Protein AF-A0A353B8Z0-F1 (afdb_monomer)

Structure (mmCIF, N/CA/C/O backbone):
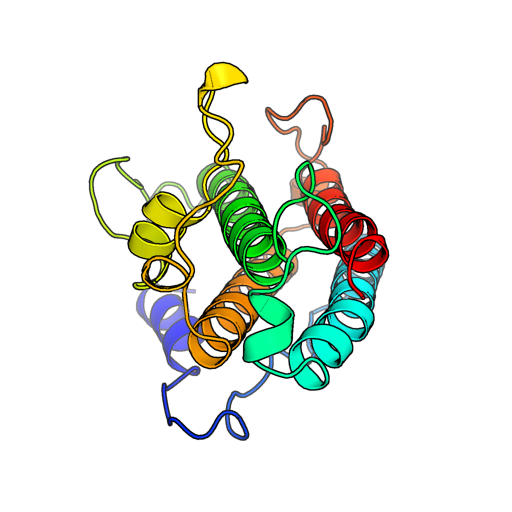data_AF-A0A353B8Z0-F1
#
_entry.id   AF-A0A353B8Z0-F1
#
loop_
_atom_site.group_PDB
_atom_site.id
_atom_site.type_symbol
_atom_site.label_atom_id
_atom_site.label_alt_id
_atom_site.label_comp_id
_atom_site.label_asym_id
_atom_site.label_entity_id
_atom_site.label_seq_id
_atom_site.pdbx_PDB_ins_code
_atom_site.Cartn_x
_atom_site.Cartn_y
_atom_site.Cartn_z
_atom_site.occupancy
_atom_site.B_iso_or_equiv
_atom_site.auth_seq_id
_atom_site.auth_comp_id
_atom_site.auth_asym_id
_atom_site.auth_atom_id
_atom_site.pdbx_PDB_model_num
ATOM 1 N N . MET A 1 1 ? 6.591 1.140 25.450 1.00 4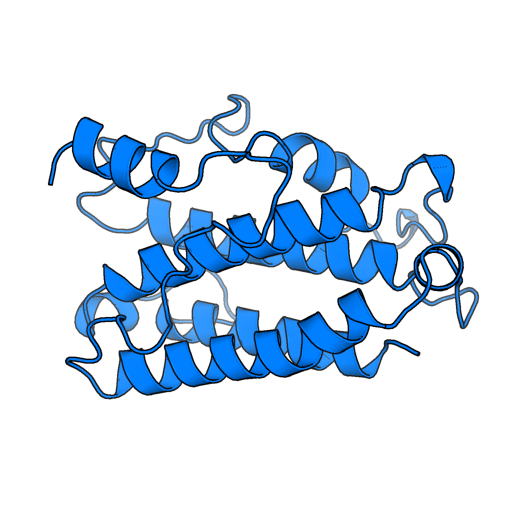2.00 1 MET A N 1
ATOM 2 C CA . MET A 1 1 ? 7.604 0.809 24.425 1.00 42.00 1 MET A CA 1
ATOM 3 C C . MET A 1 1 ? 8.195 2.115 23.896 1.00 42.00 1 MET A C 1
ATOM 5 O O . MET A 1 1 ? 7.434 2.965 23.445 1.00 42.00 1 MET A O 1
ATOM 9 N N . ASP A 1 2 ? 9.500 2.342 24.070 1.00 35.53 2 ASP A N 1
ATOM 10 C CA . ASP A 1 2 ? 10.158 3.643 23.833 1.00 35.53 2 ASP A CA 1
ATOM 11 C C . ASP A 1 2 ? 10.672 3.835 22.382 1.00 35.53 2 ASP A C 1
ATOM 13 O O . ASP A 1 2 ? 10.454 2.991 21.516 1.00 35.53 2 ASP A O 1
ATOM 17 N N . GLU A 1 3 ? 11.320 4.974 22.096 1.00 34.00 3 GLU A N 1
ATOM 18 C CA . GLU A 1 3 ? 11.803 5.367 20.751 1.00 34.00 3 GLU A CA 1
ATOM 19 C C . GLU A 1 3 ? 12.839 4.409 20.219 1.00 34.00 3 GLU A C 1
ATOM 21 O O . GLU A 1 3 ? 12.838 4.071 19.037 1.00 34.00 3 GLU A O 1
ATOM 26 N N . LYS A 1 4 ? 13.720 3.977 21.125 1.00 34.06 4 LYS A N 1
ATOM 27 C CA . LYS A 1 4 ? 14.771 3.028 20.820 1.00 34.06 4 LYS A CA 1
ATOM 28 C C . LYS A 1 4 ? 14.133 1.706 20.450 1.00 34.06 4 LYS A C 1
ATOM 30 O O . LYS A 1 4 ? 14.543 1.135 19.462 1.00 34.06 4 LYS A O 1
ATOM 35 N N . SER A 1 5 ? 13.055 1.303 21.115 1.00 40.91 5 SER A N 1
ATOM 36 C CA . SER A 1 5 ? 12.312 0.079 20.800 1.00 40.91 5 SER A CA 1
ATOM 37 C C . SER A 1 5 ? 11.607 0.135 19.435 1.00 40.91 5 SER A C 1
ATOM 39 O O . SER A 1 5 ? 11.562 -0.867 18.736 1.00 40.91 5 SER A O 1
ATOM 41 N N . MET A 1 6 ? 11.092 1.298 19.015 1.00 37.22 6 MET A N 1
ATOM 42 C CA . MET A 1 6 ? 10.438 1.496 17.708 1.00 37.22 6 MET A CA 1
ATOM 43 C C . MET A 1 6 ? 11.448 1.548 16.558 1.00 37.22 6 MET A C 1
ATOM 45 O O . MET A 1 6 ? 11.290 0.868 15.548 1.00 37.22 6 MET A O 1
ATOM 49 N N . VAL A 1 7 ? 12.517 2.323 16.739 1.00 38.34 7 VAL A N 1
ATOM 50 C CA . VAL A 1 7 ? 13.632 2.387 15.797 1.00 38.34 7 VAL A CA 1
ATOM 51 C C . VAL A 1 7 ? 14.372 1.050 15.765 1.00 38.34 7 VAL A C 1
ATOM 53 O O . VAL A 1 7 ? 14.884 0.695 14.723 1.00 38.34 7 VAL A O 1
ATOM 56 N N . GLN A 1 8 ? 14.387 0.260 16.839 1.00 37.00 8 GLN A N 1
ATOM 57 C CA . GLN A 1 8 ? 14.981 -1.079 16.873 1.00 37.00 8 GLN A CA 1
ATOM 58 C C . GLN A 1 8 ? 14.050 -2.151 16.291 1.00 37.00 8 GLN A C 1
ATOM 60 O O . GLN A 1 8 ? 14.546 -3.030 15.603 1.00 37.00 8 GLN A O 1
ATOM 65 N N . ALA A 1 9 ? 12.726 -2.033 16.435 1.00 37.78 9 ALA A N 1
ATOM 66 C CA . ALA A 1 9 ? 11.763 -2.873 15.714 1.00 37.78 9 ALA A CA 1
ATOM 67 C C . ALA A 1 9 ? 11.808 -2.629 14.193 1.00 37.78 9 ALA A C 1
ATOM 69 O O . ALA A 1 9 ? 11.698 -3.575 13.424 1.00 37.78 9 ALA A O 1
ATOM 70 N N . LEU A 1 10 ? 12.056 -1.385 13.764 1.00 37.12 10 LEU A N 1
ATOM 71 C CA . LEU A 1 10 ? 12.263 -1.028 12.353 1.00 37.12 10 LEU A CA 1
ATOM 72 C C . LEU A 1 10 ? 13.717 -1.248 11.871 1.00 37.12 10 LEU A C 1
ATOM 74 O O . LEU A 1 10 ? 13.929 -1.493 10.693 1.00 37.12 10 LEU A O 1
ATOM 78 N N . ARG A 1 11 ? 14.731 -1.218 12.754 1.00 35.97 11 ARG A N 1
ATOM 79 C CA . ARG A 1 11 ? 16.156 -1.507 12.438 1.00 35.97 11 ARG A CA 1
ATOM 80 C C . ARG A 1 11 ? 16.548 -2.983 12.559 1.00 35.97 11 ARG A C 1
ATOM 82 O O . ARG A 1 11 ? 17.685 -3.320 12.233 1.00 35.97 11 ARG A O 1
ATOM 89 N N . LEU A 1 12 ? 15.658 -3.869 13.012 1.00 36.94 12 LEU A N 1
ATOM 90 C CA . LEU A 1 12 ? 15.851 -5.321 12.860 1.00 36.94 12 LEU A CA 1
ATOM 91 C C . LEU A 1 12 ? 15.739 -5.765 11.391 1.00 36.94 12 LEU A C 1
ATOM 93 O O . LEU A 1 12 ? 16.142 -6.872 11.052 1.00 36.94 12 LEU A O 1
ATOM 97 N N . VAL A 1 13 ? 15.296 -4.863 10.518 1.00 39.62 13 VAL A N 1
ATOM 98 C CA . VAL A 1 13 ? 15.417 -4.937 9.065 1.00 39.62 13 VAL A CA 1
ATOM 99 C C . VAL A 1 13 ? 16.725 -4.235 8.683 1.00 39.62 13 VAL A C 1
ATOM 101 O O . VAL A 1 13 ? 16.756 -3.046 8.369 1.00 39.62 13 VAL A O 1
ATOM 104 N N . LYS A 1 14 ? 17.859 -4.935 8.797 1.00 35.94 14 LYS A N 1
ATOM 105 C CA . LYS A 1 14 ? 19.103 -4.446 8.182 1.00 35.94 14 LYS A CA 1
ATOM 106 C C . LYS A 1 14 ? 18.977 -4.587 6.661 1.00 35.94 14 LYS A C 1
ATOM 108 O O . LYS A 1 14 ? 18.520 -5.632 6.210 1.00 35.94 14 LYS A O 1
ATOM 113 N N . PRO A 1 15 ? 19.464 -3.622 5.864 1.00 35.47 15 PRO A N 1
ATOM 114 C CA . PRO A 1 15 ? 19.685 -3.831 4.445 1.00 35.47 15 PRO A CA 1
ATOM 115 C C . PRO A 1 15 ? 20.967 -4.656 4.289 1.00 35.47 15 PRO A C 1
ATOM 117 O O . PRO A 1 15 ? 22.018 -4.142 3.912 1.00 35.47 15 PRO A O 1
ATOM 120 N N . SER A 1 16 ? 20.929 -5.944 4.629 1.00 36.75 16 SER A N 1
ATOM 121 C CA . SER A 1 16 ? 21.752 -6.861 3.853 1.00 36.75 16 SER A CA 1
ATOM 122 C C . SER A 1 16 ? 21.097 -6.884 2.481 1.00 36.75 16 SER A C 1
ATOM 124 O O . SER A 1 16 ? 19.904 -7.143 2.381 1.00 36.75 16 SER A O 1
ATOM 126 N N . GLY A 1 17 ? 21.845 -6.641 1.405 1.00 37.97 17 GLY A N 1
ATOM 127 C CA . GLY A 1 17 ? 21.355 -6.912 0.042 1.00 37.97 17 GLY A CA 1
ATOM 128 C C . GLY A 1 17 ? 20.939 -8.380 -0.179 1.00 37.97 17 GLY A C 1
ATOM 129 O O . GLY A 1 17 ? 20.558 -8.756 -1.280 1.00 37.97 17 GLY A O 1
ATOM 130 N N . ASP A 1 18 ? 21.023 -9.197 0.870 1.00 41.47 18 ASP A N 1
ATOM 131 C CA . ASP A 1 18 ? 20.438 -10.508 1.023 1.00 41.47 18 ASP A CA 1
ATOM 132 C C . ASP A 1 18 ? 19.064 -10.409 1.720 1.00 41.47 18 ASP A C 1
ATOM 134 O O . ASP A 1 18 ? 18.962 -10.258 2.941 1.00 41.47 18 ASP A O 1
ATOM 138 N N . VAL A 1 19 ? 18.005 -10.479 0.909 1.00 40.62 19 VAL A N 1
ATOM 139 C CA . VAL A 1 19 ? 16.584 -10.472 1.312 1.00 40.62 19 VAL A CA 1
ATOM 140 C C . VAL A 1 19 ? 16.138 -11.763 2.013 1.00 40.62 19 VAL A C 1
ATOM 142 O O . VAL A 1 19 ? 14.987 -11.865 2.441 1.00 40.62 19 VAL A O 1
ATOM 145 N N . SER A 1 20 ? 17.016 -12.765 2.141 1.00 37.03 20 SER A N 1
ATOM 146 C CA . SER A 1 20 ? 16.696 -14.008 2.851 1.00 37.03 20 SER A CA 1
ATOM 147 C C . SER A 1 20 ? 16.664 -13.853 4.378 1.00 37.03 20 SER A C 1
ATOM 149 O O . SER A 1 20 ? 16.033 -14.672 5.043 1.00 37.03 20 SER A O 1
ATOM 151 N N . ASP A 1 21 ? 17.262 -12.782 4.918 1.00 37.00 21 ASP A N 1
ATOM 152 C CA . ASP A 1 21 ? 17.511 -12.600 6.360 1.00 37.00 21 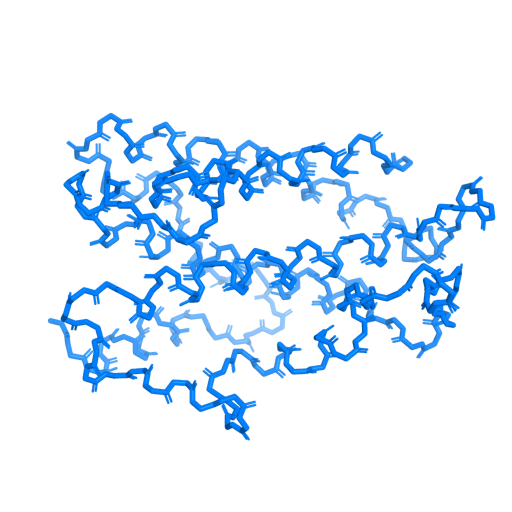ASP A CA 1
ATOM 153 C C . ASP A 1 21 ? 16.666 -11.482 7.009 1.00 37.00 21 ASP A C 1
ATOM 155 O O . ASP A 1 21 ? 16.838 -11.124 8.179 1.00 37.00 21 ASP A O 1
ATOM 159 N N . LEU A 1 22 ? 15.688 -10.937 6.273 1.00 43.59 22 LEU A N 1
ATOM 160 C CA . LEU A 1 22 ? 14.588 -10.211 6.899 1.00 43.59 22 LEU A CA 1
ATOM 161 C C . LEU A 1 22 ? 13.876 -11.210 7.809 1.00 43.59 22 LEU A C 1
ATOM 163 O O . LEU A 1 22 ? 13.212 -12.122 7.314 1.00 43.59 22 LEU A O 1
ATOM 167 N N . ARG A 1 23 ? 13.969 -11.033 9.134 1.00 43.53 23 ARG A N 1
ATOM 168 C CA . ARG A 1 23 ? 12.977 -11.603 10.055 1.00 43.53 23 ARG A CA 1
ATOM 169 C C . ARG A 1 23 ? 11.635 -10.996 9.668 1.00 43.53 23 ARG A C 1
ATOM 171 O O . ARG A 1 23 ? 11.245 -9.944 10.170 1.00 43.53 23 ARG A O 1
ATOM 178 N N . ARG A 1 24 ? 10.996 -11.620 8.675 1.00 54.22 24 ARG A N 1
ATOM 179 C CA . ARG A 1 24 ? 9.628 -11.374 8.250 1.00 54.22 24 ARG A CA 1
ATOM 180 C C . ARG A 1 24 ? 8.833 -11.310 9.541 1.00 54.22 24 ARG A C 1
ATOM 182 O O . ARG A 1 24 ? 8.969 -12.210 10.364 1.00 54.22 24 ARG A O 1
ATOM 189 N N . LEU A 1 25 ? 8.038 -10.256 9.723 1.00 49.91 25 LEU A N 1
ATOM 190 C CA . LEU A 1 25 ? 6.859 -10.392 10.566 1.00 49.91 25 LEU A CA 1
ATOM 191 C C . LEU A 1 25 ? 6.087 -11.545 9.938 1.00 49.91 25 LEU A C 1
ATOM 193 O O . LEU A 1 25 ? 5.408 -11.356 8.924 1.00 49.91 25 LEU A O 1
ATOM 197 N N . ASP A 1 26 ? 6.323 -12.750 10.450 1.00 59.62 26 ASP A N 1
ATOM 198 C CA . ASP A 1 26 ? 5.563 -13.896 10.032 1.00 59.62 26 ASP A CA 1
ATOM 199 C C . ASP A 1 26 ? 4.143 -13.553 10.441 1.00 59.62 26 ASP A C 1
ATOM 201 O O . ASP A 1 26 ? 3.867 -13.127 11.565 1.00 59.62 26 ASP A O 1
ATOM 205 N N . LEU A 1 27 ? 3.232 -13.615 9.485 1.00 55.81 27 LEU A N 1
ATOM 206 C CA . LEU A 1 27 ? 1.857 -13.225 9.741 1.00 55.81 27 LEU A CA 1
ATOM 207 C C . LEU A 1 27 ? 1.208 -14.160 10.773 1.00 55.81 27 LEU A C 1
ATOM 209 O O . LEU A 1 27 ? 0.113 -13.863 11.247 1.00 55.81 27 LEU A O 1
ATOM 213 N N . ASP A 1 28 ? 1.867 -15.278 11.075 1.00 57.94 28 ASP A N 1
ATOM 214 C CA . ASP A 1 28 ? 1.533 -16.222 12.133 1.00 57.94 28 ASP A CA 1
ATOM 215 C C . ASP A 1 28 ? 2.015 -15.763 13.531 1.00 57.94 28 ASP A C 1
ATOM 217 O O . ASP A 1 28 ? 1.518 -16.263 14.536 1.00 57.94 28 ASP A O 1
ATOM 221 N N . GLU A 1 29 ? 2.902 -14.762 13.613 1.00 58.78 29 GLU A N 1
ATOM 222 C CA . GLU A 1 29 ? 3.365 -14.109 14.854 1.00 58.78 29 GLU A CA 1
ATOM 223 C C . GLU A 1 29 ? 2.586 -12.830 15.209 1.00 58.78 29 GLU A C 1
ATOM 225 O O . GLU A 1 29 ? 2.778 -12.253 16.282 1.00 58.78 29 GLU A O 1
ATOM 230 N N . VAL A 1 30 ? 1.697 -12.359 14.327 1.00 59.50 30 VAL A N 1
ATOM 231 C CA . VAL A 1 30 ? 0.771 -11.265 14.650 1.00 59.50 30 VAL A CA 1
ATOM 232 C C . VAL A 1 30 ? -0.100 -11.724 15.818 1.00 59.50 30 VAL A C 1
ATOM 234 O O . VAL A 1 30 ? -0.748 -12.763 15.713 1.00 59.50 30 VAL A O 1
ATOM 237 N N . ASP A 1 31 ? -0.140 -10.969 16.922 1.00 59.75 31 ASP A N 1
ATOM 238 C CA . ASP A 1 31 ? -1.057 -11.254 18.031 1.00 59.75 31 ASP A CA 1
ATOM 239 C C . ASP A 1 31 ? -2.506 -11.132 17.537 1.00 59.75 31 ASP A C 1
ATOM 241 O O . ASP A 1 31 ? -3.116 -10.066 17.462 1.00 59.75 31 ASP A O 1
ATOM 245 N N . VAL A 1 32 ? -3.043 -12.279 17.145 1.00 59.50 32 VAL A N 1
ATOM 246 C CA . VAL A 1 32 ? -4.362 -12.499 16.562 1.00 59.50 32 VAL A CA 1
ATOM 247 C C . VAL A 1 32 ? -5.465 -12.548 17.623 1.00 59.50 32 VAL A C 1
ATOM 249 O O . VAL A 1 32 ? -6.499 -13.189 17.424 1.00 59.50 32 VAL A O 1
ATOM 252 N N . SER A 1 33 ? -5.266 -11.856 18.747 1.00 64.12 33 SER A N 1
ATOM 253 C CA . SER A 1 33 ? -6.153 -11.847 19.915 1.00 64.12 33 SER A CA 1
ATOM 254 C C . SER A 1 33 ? -7.613 -11.480 19.608 1.00 64.12 33 SER A C 1
ATOM 256 O O . SER A 1 33 ? -8.496 -11.788 20.408 1.00 64.12 33 SER A O 1
ATOM 258 N N . SER A 1 34 ? -7.913 -10.895 18.437 1.00 80.75 34 SER A N 1
ATOM 259 C CA . SER A 1 34 ? -9.285 -10.725 17.944 1.00 80.75 34 SER A CA 1
ATOM 260 C C . SER A 1 34 ? -9.504 -11.232 16.511 1.00 80.75 34 SER A C 1
ATOM 262 O O . SER A 1 34 ? -8.625 -11.170 15.647 1.00 80.75 34 SER A O 1
ATOM 264 N N . ASN A 1 35 ? -10.741 -11.660 16.222 1.00 89.00 35 ASN A N 1
ATOM 265 C CA . ASN A 1 35 ? -11.166 -12.082 14.880 1.00 89.00 35 ASN A CA 1
ATOM 266 C C . ASN A 1 35 ? -10.948 -10.992 13.817 1.00 89.00 35 ASN A C 1
ATOM 268 O O . ASN A 1 35 ? -10.660 -11.312 12.667 1.00 89.00 35 ASN A O 1
ATOM 272 N N . ALA A 1 36 ? -11.043 -9.712 14.193 1.00 91.25 36 ALA A N 1
ATOM 273 C CA . ALA A 1 36 ? -10.814 -8.601 13.273 1.00 91.25 36 ALA A CA 1
ATOM 274 C C . ALA A 1 36 ? -9.363 -8.576 12.766 1.00 91.25 36 ALA A C 1
ATOM 276 O O . ALA A 1 36 ? -9.148 -8.510 11.558 1.00 91.25 36 ALA A O 1
ATOM 277 N N . HIS A 1 37 ? -8.375 -8.712 13.657 1.00 92.12 37 HIS A N 1
ATOM 278 C CA . HIS A 1 37 ? -6.963 -8.766 13.263 1.00 92.12 37 HIS A CA 1
ATOM 279 C C . HIS A 1 37 ? -6.681 -9.938 12.330 1.00 92.12 37 HIS A C 1
ATOM 281 O O . HIS A 1 37 ? -6.032 -9.756 11.305 1.00 92.12 37 HIS A O 1
ATOM 287 N N . ARG A 1 38 ? -7.236 -11.119 12.635 1.00 88.62 38 ARG A N 1
ATOM 288 C CA . ARG A 1 38 ? -7.086 -12.324 11.801 1.00 88.62 38 ARG A CA 1
ATOM 289 C C . ARG A 1 38 ? -7.607 -12.118 10.388 1.00 88.62 38 ARG A C 1
ATOM 291 O O . ARG A 1 38 ? -6.915 -12.450 9.431 1.00 88.62 38 ARG A O 1
ATOM 298 N N . LEU A 1 39 ? -8.811 -11.564 10.259 1.00 94.00 39 LEU A N 1
ATOM 299 C CA . LEU A 1 39 ? -9.427 -11.308 8.958 1.00 94.00 39 LEU A CA 1
ATOM 300 C C . LEU A 1 39 ? -8.618 -10.287 8.149 1.00 94.00 39 LEU A C 1
ATOM 302 O O . LEU A 1 39 ? -8.313 -10.529 6.983 1.00 94.00 39 LEU A O 1
ATOM 306 N N . LEU A 1 40 ? -8.215 -9.178 8.776 1.00 95.44 40 LEU A N 1
ATOM 307 C CA . LEU A 1 40 ? -7.423 -8.137 8.116 1.00 95.44 40 LEU A CA 1
ATOM 308 C C . LEU A 1 40 ? -6.037 -8.649 7.704 1.00 95.44 40 LEU A C 1
ATOM 310 O O . LEU A 1 40 ? -5.634 -8.466 6.556 1.00 95.44 40 LEU A O 1
ATOM 314 N N . ALA A 1 41 ? -5.336 -9.347 8.599 1.00 92.44 41 ALA A N 1
ATOM 315 C CA . ALA A 1 41 ? -4.050 -9.966 8.300 1.00 92.44 41 ALA A CA 1
ATOM 316 C C . ALA A 1 41 ? -4.179 -11.004 7.176 1.00 92.44 41 ALA A C 1
ATOM 318 O O . ALA A 1 41 ? -3.337 -11.039 6.283 1.00 92.44 41 ALA A O 1
ATOM 319 N N . GLY A 1 42 ? -5.254 -11.798 7.167 1.00 92.62 42 GLY A N 1
ATOM 320 C CA . GLY A 1 42 ? -5.559 -12.746 6.096 1.00 92.62 42 GLY A CA 1
ATOM 321 C C . GLY A 1 42 ? -5.756 -12.072 4.735 1.00 92.62 42 GLY A C 1
ATOM 322 O O . GLY A 1 42 ? -5.200 -12.533 3.741 1.00 92.62 42 GLY A O 1
ATOM 323 N N . HIS A 1 43 ? -6.472 -10.945 4.676 1.00 95.06 43 HIS A N 1
ATOM 324 C CA . HIS A 1 43 ? -6.647 -10.190 3.429 1.00 95.06 43 HIS A CA 1
ATOM 325 C C . HIS A 1 43 ? -5.319 -9.628 2.905 1.00 95.06 43 HIS A C 1
ATOM 327 O O . HIS A 1 43 ? -5.014 -9.779 1.723 1.00 95.06 43 HIS A O 1
ATOM 333 N N . LEU A 1 44 ? -4.501 -9.039 3.784 1.00 94.50 44 LEU A N 1
ATOM 334 C CA . LEU A 1 44 ? -3.171 -8.528 3.425 1.00 94.50 44 LEU A CA 1
ATOM 335 C C . LEU A 1 44 ? -2.225 -9.668 3.007 1.00 94.50 44 LEU A C 1
ATOM 337 O O . LEU A 1 44 ? -1.412 -9.508 2.099 1.00 94.50 44 LEU A O 1
ATOM 341 N N . ARG A 1 45 ? -2.351 -10.845 3.637 1.00 89.69 45 ARG A N 1
ATOM 342 C CA . ARG A 1 45 ? -1.615 -12.061 3.262 1.00 89.69 45 ARG A CA 1
ATOM 343 C C . ARG A 1 45 ? -1.986 -12.525 1.864 1.00 89.69 45 ARG A C 1
ATOM 345 O O . ARG A 1 45 ? -1.101 -12.885 1.094 1.00 89.69 45 ARG A O 1
ATOM 352 N N . MET A 1 46 ? -3.279 -12.535 1.554 1.00 91.50 46 MET A N 1
ATOM 353 C CA . MET A 1 46 ? -3.794 -12.957 0.258 1.00 91.50 46 MET A CA 1
ATOM 354 C C . MET A 1 46 ? -3.327 -12.012 -0.849 1.00 91.50 46 MET A C 1
ATOM 356 O O . MET A 1 46 ? -2.818 -12.482 -1.864 1.00 91.50 46 MET A O 1
ATOM 360 N N . SER A 1 47 ? -3.424 -10.693 -0.642 1.00 92.31 47 SER A N 1
ATOM 361 C CA . SER A 1 47 ? -2.931 -9.727 -1.628 1.00 92.31 47 SER A CA 1
ATOM 362 C C . SER A 1 47 ? -1.424 -9.855 -1.845 1.00 92.31 47 SER A C 1
ATOM 364 O O . SER A 1 47 ? -0.977 -9.811 -2.985 1.00 92.31 47 SER A O 1
ATOM 366 N N . LEU A 1 48 ? -0.648 -10.110 -0.787 1.00 87.31 48 LEU A N 1
ATOM 367 C CA . LEU A 1 48 ? 0.778 -10.422 -0.884 1.00 87.31 48 LEU A CA 1
ATOM 368 C C . LEU A 1 48 ? 1.040 -11.706 -1.690 1.00 87.31 48 LEU A C 1
ATOM 370 O O . LEU A 1 48 ? 1.864 -11.691 -2.599 1.00 87.31 48 LEU A O 1
ATOM 374 N N . HIS A 1 49 ? 0.338 -12.799 -1.383 1.00 87.06 49 HIS A N 1
ATOM 375 C CA . HIS A 1 49 ? 0.515 -14.091 -2.059 1.00 87.06 49 HIS A CA 1
ATOM 376 C C . HIS A 1 49 ? 0.112 -14.064 -3.529 1.00 87.06 49 HIS A C 1
ATOM 378 O O . HIS A 1 49 ? 0.599 -14.886 -4.294 1.00 87.06 49 HIS A O 1
ATOM 384 N N . ILE A 1 50 ? -0.761 -13.143 -3.927 1.00 88.31 50 ILE A N 1
ATOM 385 C CA . ILE A 1 50 ? -1.112 -12.942 -5.330 1.00 88.31 50 ILE A CA 1
ATOM 386 C C . ILE A 1 50 ? -0.113 -11.986 -5.978 1.00 88.31 50 ILE A C 1
ATOM 388 O O . ILE A 1 50 ? 0.494 -12.336 -6.984 1.00 88.31 50 ILE A O 1
ATOM 392 N N . ALA A 1 51 ? 0.125 -10.812 -5.392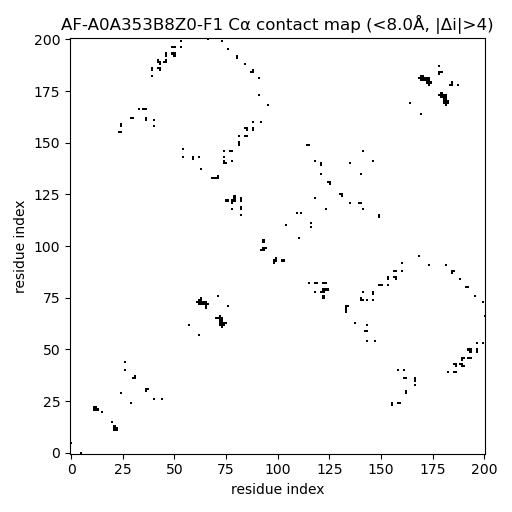 1.00 85.56 51 ALA A N 1
ATOM 393 C CA . ALA A 1 51 ? 0.940 -9.784 -6.025 1.00 85.56 51 ALA A CA 1
ATOM 394 C C . ALA A 1 51 ? 2.426 -10.164 -6.133 1.00 85.56 51 ALA A C 1
ATOM 396 O O . ALA A 1 51 ? 3.081 -9.860 -7.132 1.00 85.56 51 ALA A O 1
ATOM 397 N N . TRP A 1 52 ? 2.973 -10.841 -5.121 1.00 82.81 52 TRP A N 1
ATOM 398 C CA . TRP A 1 52 ? 4.401 -11.141 -5.059 1.00 82.81 52 TRP A CA 1
ATOM 399 C C . TRP A 1 52 ? 4.878 -12.148 -6.115 1.00 82.81 52 TRP A C 1
ATOM 401 O O . TRP A 1 52 ? 5.911 -11.889 -6.736 1.00 82.81 52 TRP A O 1
ATOM 411 N N . PRO A 1 53 ? 4.170 -13.260 -6.394 1.00 83.38 53 PRO A N 1
ATOM 412 C CA . PRO A 1 53 ? 4.512 -14.127 -7.518 1.00 83.38 53 PRO A CA 1
ATOM 413 C C . PRO A 1 53 ? 4.516 -13.411 -8.870 1.00 83.38 53 PRO A C 1
ATOM 415 O O . PRO A 1 53 ? 5.418 -13.664 -9.666 1.00 83.38 53 PRO A O 1
ATOM 418 N N . TYR A 1 54 ? 3.593 -12.473 -9.120 1.00 79.06 54 TYR A N 1
ATOM 419 C CA . TYR A 1 54 ? 3.629 -11.647 -10.336 1.00 79.06 54 TYR A CA 1
ATOM 420 C C . TYR A 1 54 ? 4.889 -10.776 -10.379 1.00 79.06 54 TYR A C 1
ATOM 422 O O . TYR A 1 54 ? 5.658 -10.847 -11.336 1.00 79.06 54 TYR A O 1
ATOM 430 N N . LEU A 1 55 ? 5.174 -10.032 -9.304 1.00 78.94 55 LEU A N 1
ATOM 431 C CA . LEU A 1 55 ? 6.416 -9.257 -9.182 1.00 78.94 55 LEU A CA 1
ATOM 432 C C . LEU A 1 55 ? 7.667 -10.115 -9.349 1.00 78.94 55 LEU A C 1
ATOM 434 O O . LEU A 1 55 ? 8.698 -9.614 -9.798 1.00 78.94 55 LEU A O 1
ATOM 438 N N . SER A 1 56 ? 7.575 -11.386 -8.959 1.00 84.44 56 SER A N 1
ATOM 439 C CA . SER A 1 56 ? 8.681 -12.331 -8.972 1.00 84.44 56 SER A CA 1
ATOM 440 C C . SER A 1 56 ? 8.947 -12.964 -10.328 1.00 84.44 56 SER A C 1
ATOM 442 O O . SER A 1 56 ? 10.108 -13.214 -10.643 1.00 84.44 56 SER A O 1
ATOM 444 N N . SER A 1 57 ? 7.892 -13.208 -11.102 1.00 86.88 57 SER A N 1
ATOM 445 C CA . SER A 1 57 ? 7.933 -13.979 -12.348 1.00 86.88 57 SER A CA 1
ATOM 446 C C . SER A 1 57 ? 7.957 -13.121 -13.610 1.00 86.88 57 SER A C 1
ATOM 448 O O . SER A 1 57 ? 8.428 -13.598 -14.640 1.00 86.88 57 SER A O 1
ATOM 450 N N . ILE A 1 58 ? 7.495 -11.866 -13.551 1.00 88.31 58 ILE A N 1
ATOM 451 C CA . ILE A 1 58 ? 7.520 -10.965 -14.706 1.00 88.31 58 ILE A CA 1
ATOM 452 C C . ILE A 1 58 ? 8.960 -10.453 -14.926 1.00 88.31 58 ILE A C 1
ATOM 454 O O . ILE A 1 58 ? 9.535 -9.849 -14.011 1.00 88.31 58 ILE A O 1
ATOM 458 N N . PRO A 1 59 ? 9.548 -10.647 -16.124 1.00 91.00 59 PRO A N 1
ATOM 459 C CA . PRO A 1 59 ? 10.846 -10.070 -16.473 1.00 91.00 59 PRO A CA 1
ATOM 460 C C . PRO A 1 59 ? 10.843 -8.538 -16.398 1.00 91.00 59 PRO A C 1
ATOM 462 O O . PRO A 1 59 ? 9.828 -7.897 -16.686 1.00 91.00 59 PRO A O 1
ATOM 465 N N . ALA A 1 60 ? 11.978 -7.929 -16.052 1.00 89.56 60 ALA A N 1
ATOM 466 C CA . ALA A 1 60 ? 12.078 -6.482 -15.850 1.00 89.56 60 ALA A CA 1
ATOM 467 C C . ALA A 1 60 ? 11.609 -5.669 -17.074 1.00 89.56 60 ALA A C 1
ATOM 469 O O . ALA A 1 60 ? 10.905 -4.669 -16.930 1.00 89.56 60 ALA A O 1
ATOM 470 N N . GLU A 1 61 ? 11.912 -6.131 -18.286 1.00 89.38 61 GLU A N 1
ATOM 471 C CA . GLU A 1 61 ? 11.482 -5.513 -19.540 1.00 89.38 61 GLU A CA 1
ATOM 472 C C . GLU A 1 61 ? 9.960 -5.570 -19.746 1.00 89.38 61 GLU A C 1
ATOM 474 O O . GLU A 1 61 ? 9.366 -4.653 -20.315 1.00 89.38 61 GLU A O 1
ATOM 479 N N . ARG A 1 62 ? 9.299 -6.616 -19.236 1.00 90.50 62 ARG A N 1
ATOM 480 C CA . ARG A 1 62 ? 7.840 -6.761 -19.297 1.00 90.50 62 ARG A CA 1
ATOM 481 C C . ARG A 1 62 ? 7.136 -5.877 -18.275 1.00 90.50 62 ARG A C 1
ATOM 483 O O . ARG A 1 62 ? 6.035 -5.422 -18.560 1.00 90.50 62 ARG A O 1
ATOM 490 N N . LEU A 1 63 ? 7.773 -5.563 -17.143 1.00 90.00 63 LEU A N 1
ATOM 491 C CA . LEU A 1 63 ? 7.222 -4.602 -16.178 1.00 90.00 63 LEU A CA 1
ATOM 492 C C . LEU A 1 63 ? 7.086 -3.198 -16.777 1.00 90.00 63 LEU A C 1
ATOM 494 O O . LEU A 1 63 ? 6.166 -2.463 -16.422 1.00 90.00 63 LEU A O 1
ATOM 498 N N . LEU A 1 64 ? 7.994 -2.828 -17.680 1.00 89.88 64 LEU A N 1
ATOM 499 C CA . LEU A 1 64 ? 7.997 -1.532 -18.361 1.00 89.88 64 LEU A CA 1
ATOM 500 C C . LEU A 1 64 ? 7.079 -1.507 -19.592 1.00 89.88 64 LEU A C 1
ATOM 502 O O . LEU A 1 64 ? 6.697 -0.430 -20.055 1.00 89.88 64 LEU A O 1
ATOM 506 N N . ALA A 1 65 ? 6.704 -2.678 -20.111 1.00 86.50 65 ALA A N 1
ATOM 507 C CA . ALA A 1 65 ? 5.843 -2.793 -21.275 1.00 86.50 65 ALA A CA 1
ATOM 508 C C . ALA A 1 65 ? 4.408 -2.330 -20.978 1.00 86.50 65 ALA A C 1
ATOM 510 O O . ALA A 1 65 ? 3.906 -2.393 -19.854 1.00 86.50 65 ALA A O 1
ATOM 511 N N . ARG A 1 66 ? 3.728 -1.874 -22.031 1.00 84.69 66 ARG A N 1
ATOM 512 C CA . ARG A 1 66 ? 2.312 -1.503 -21.997 1.00 84.69 66 ARG A CA 1
ATOM 513 C C . ARG A 1 66 ? 1.525 -2.473 -22.860 1.00 84.69 66 ARG A C 1
ATOM 515 O O . ARG A 1 66 ? 1.891 -2.706 -24.009 1.00 84.69 66 ARG A O 1
ATOM 522 N N . HIS A 1 67 ? 0.412 -2.971 -22.334 1.00 84.31 67 HIS A N 1
ATOM 523 C CA . HIS A 1 67 ? -0.517 -3.798 -23.111 1.00 84.31 67 HIS A CA 1
ATOM 524 C C . HIS A 1 67 ? -1.409 -2.967 -24.035 1.00 84.31 67 HIS A C 1
ATOM 526 O O . HIS A 1 67 ? -1.891 -3.475 -25.041 1.00 84.31 67 HIS A O 1
ATOM 532 N N . HIS A 1 68 ? -1.615 -1.686 -23.709 1.00 85.19 68 HIS A N 1
ATOM 533 C CA . HIS A 1 68 ? -2.440 -0.772 -24.491 1.00 85.19 68 HIS A CA 1
ATOM 534 C C . HIS A 1 68 ? -1.993 0.693 -24.296 1.00 85.19 68 HIS A C 1
ATOM 536 O O . HIS A 1 68 ? -1.592 1.049 -23.182 1.00 85.19 68 HIS A O 1
ATOM 542 N N . PRO A 1 69 ? -2.112 1.579 -25.310 1.00 80.94 69 PRO A N 1
ATOM 543 C CA . PRO A 1 69 ? -1.751 3.002 -25.209 1.00 80.94 69 PRO A CA 1
ATOM 544 C C . PRO A 1 69 ? -2.530 3.828 -24.178 1.00 80.94 69 PRO A C 1
ATOM 546 O O . PRO A 1 69 ? -2.135 4.955 -23.885 1.00 80.94 69 PRO A O 1
ATOM 549 N N . LEU A 1 70 ? -3.611 3.285 -23.614 1.00 81.50 70 LEU A N 1
ATOM 550 C CA . LEU A 1 70 ? -4.381 3.905 -22.524 1.00 81.50 70 LEU A CA 1
ATOM 551 C C . LEU A 1 70 ? -4.136 3.250 -21.155 1.00 81.50 70 LEU A C 1
ATOM 553 O O . LEU A 1 70 ? -4.670 3.715 -20.156 1.00 81.50 70 LEU A O 1
ATOM 557 N N . CYS A 1 71 ? -3.331 2.186 -21.087 1.00 84.19 71 CYS A N 1
ATOM 558 C CA . CYS A 1 71 ? -3.023 1.498 -19.834 1.00 84.19 71 CYS A CA 1
ATOM 559 C C . CYS A 1 71 ? -1.664 1.935 -19.291 1.00 84.19 71 CYS A C 1
ATOM 561 O O . CYS A 1 71 ? -0.710 2.113 -20.053 1.00 84.19 71 CYS A O 1
ATOM 563 N N . ASN A 1 72 ? -1.550 2.057 -17.973 1.00 87.38 72 ASN A N 1
ATOM 564 C CA . ASN A 1 72 ? -0.255 2.219 -17.315 1.00 87.38 72 ASN A CA 1
ATOM 565 C C . ASN A 1 72 ? 0.546 0.914 -17.401 1.00 87.38 72 ASN A C 1
ATOM 567 O O . ASN A 1 72 ? -0.046 -0.168 -17.418 1.00 87.38 72 ASN A O 1
ATOM 571 N N . SER A 1 73 ? 1.877 1.014 -17.437 1.00 89.62 73 SER A N 1
ATOM 572 C CA . SER A 1 73 ? 2.748 -0.161 -17.330 1.00 89.62 73 SER A CA 1
ATOM 573 C C . SER A 1 73 ? 2.584 -0.831 -15.965 1.00 89.62 73 SER A C 1
ATOM 575 O O . SER A 1 73 ? 2.223 -0.175 -14.981 1.00 89.62 73 SER A O 1
ATOM 577 N N . THR A 1 74 ? 2.878 -2.128 -15.888 1.00 91.62 74 THR A N 1
ATOM 578 C CA . THR A 1 74 ? 2.831 -2.885 -14.629 1.00 91.62 74 THR A CA 1
ATOM 579 C C . THR A 1 74 ? 3.721 -2.230 -13.570 1.00 91.62 74 THR A C 1
ATOM 581 O O . THR A 1 74 ? 3.285 -2.038 -12.440 1.00 91.62 74 THR A O 1
ATOM 584 N N . ASN A 1 75 ? 4.922 -1.779 -13.952 1.00 92.44 75 ASN A N 1
ATOM 585 C CA . ASN A 1 75 ? 5.847 -1.039 -13.090 1.00 92.44 75 ASN A CA 1
ATOM 586 C C . ASN A 1 75 ? 5.178 0.186 -12.444 1.00 92.44 75 ASN A C 1
ATOM 588 O O . ASN A 1 75 ? 5.215 0.338 -11.221 1.00 92.44 75 ASN A O 1
ATOM 592 N N . TRP A 1 76 ? 4.503 1.015 -13.250 1.00 91.75 76 TRP A N 1
ATOM 593 C CA . TRP A 1 76 ? 3.811 2.191 -12.731 1.00 91.75 76 TRP A CA 1
ATOM 594 C C . TRP A 1 76 ? 2.701 1.812 -11.754 1.00 91.75 76 TRP A C 1
ATOM 596 O O . TRP A 1 76 ? 2.595 2.415 -10.689 1.00 91.75 76 TRP A O 1
ATOM 606 N N . GLN A 1 77 ? 1.898 0.797 -12.086 1.00 92.06 77 GLN A N 1
ATOM 607 C CA . GLN A 1 77 ? 0.812 0.343 -11.216 1.00 92.06 77 GLN A CA 1
ATOM 608 C C . GLN A 1 77 ? 1.339 -0.150 -9.864 1.00 92.06 77 GLN A C 1
ATOM 610 O O . GLN A 1 77 ? 0.783 0.198 -8.828 1.00 92.06 77 GLN A O 1
ATOM 615 N N . ILE A 1 78 ? 2.445 -0.897 -9.853 1.00 93.00 78 ILE A N 1
ATOM 616 C CA . ILE A 1 78 ? 3.085 -1.372 -8.620 1.00 93.00 78 ILE A CA 1
ATOM 617 C C . ILE A 1 78 ? 3.582 -0.197 -7.779 1.00 93.00 78 ILE A C 1
ATOM 619 O O . ILE A 1 78 ? 3.260 -0.108 -6.596 1.00 93.00 78 ILE A O 1
ATOM 623 N N . GLY A 1 79 ? 4.347 0.722 -8.373 1.00 92.44 79 GLY A N 1
ATOM 624 C CA . GLY A 1 79 ? 4.842 1.894 -7.653 1.00 92.44 79 GLY A CA 1
ATOM 625 C C . GLY A 1 79 ? 3.704 2.763 -7.108 1.00 92.44 79 GLY A C 1
ATOM 626 O O . GLY A 1 79 ? 3.784 3.261 -5.985 1.00 92.44 79 GLY A O 1
ATOM 627 N N . HIS A 1 80 ? 2.605 2.877 -7.861 1.00 92.69 80 HIS A N 1
ATOM 628 C CA . HIS A 1 80 ? 1.390 3.566 -7.435 1.00 92.69 80 HIS A CA 1
ATOM 629 C C . HIS A 1 80 ? 0.762 2.904 -6.202 1.00 92.69 80 HIS A C 1
ATOM 631 O O . HIS A 1 80 ? 0.434 3.595 -5.236 1.00 92.69 80 HIS A O 1
ATOM 637 N N . LEU A 1 81 ? 0.634 1.575 -6.206 1.00 94.44 81 LEU A N 1
ATOM 638 C CA . LEU A 1 81 ? 0.091 0.811 -5.083 1.00 94.44 81 LEU A CA 1
ATOM 639 C C . LEU A 1 81 ? 0.947 0.952 -3.822 1.00 94.44 81 LEU A C 1
ATOM 641 O O . LEU A 1 81 ? 0.398 1.147 -2.740 1.00 94.44 81 LEU A O 1
ATOM 645 N N . ILE A 1 82 ? 2.275 0.912 -3.963 1.00 93.56 82 ILE A N 1
ATOM 646 C CA . ILE A 1 82 ? 3.225 1.107 -2.857 1.00 93.56 82 ILE A CA 1
ATOM 647 C C . ILE A 1 82 ? 3.031 2.492 -2.223 1.00 93.56 82 ILE A C 1
ATOM 649 O O . ILE A 1 82 ? 2.855 2.592 -1.008 1.00 93.56 82 ILE A O 1
ATOM 653 N N . CYS A 1 83 ? 2.997 3.556 -3.036 1.00 92.25 83 CYS A N 1
ATOM 654 C CA . CYS A 1 83 ? 2.733 4.913 -2.547 1.00 92.25 83 CYS A CA 1
ATOM 655 C C . CYS A 1 83 ? 1.374 5.012 -1.853 1.00 92.25 83 CYS A C 1
ATOM 657 O O . CYS A 1 83 ? 1.290 5.499 -0.728 1.00 92.25 83 CYS A O 1
A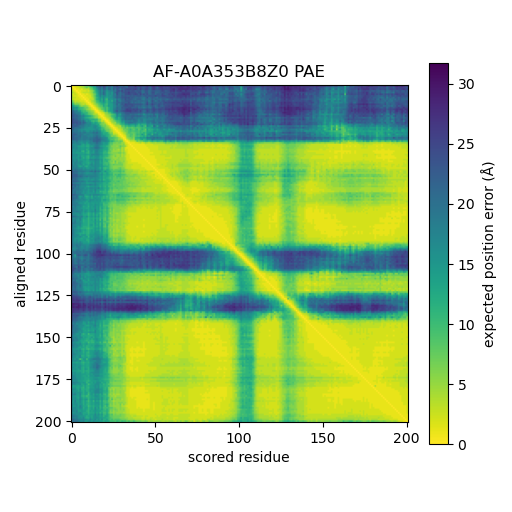TOM 659 N N . SER A 1 84 ? 0.322 4.532 -2.518 1.00 93.69 84 SER A N 1
ATOM 660 C CA . SER A 1 84 ? -1.053 4.632 -2.034 1.00 93.69 84 SER A CA 1
ATOM 661 C C . SER A 1 84 ? -1.251 3.894 -0.711 1.00 93.69 84 SER A C 1
ATOM 663 O O . SER A 1 84 ? -1.903 4.421 0.191 1.00 93.69 84 SER A O 1
ATOM 665 N N . GLU A 1 85 ? -0.680 2.695 -0.569 1.00 95.75 85 GLU A N 1
ATOM 666 C CA . GLU A 1 85 ? -0.710 1.945 0.684 1.00 95.75 85 GLU A CA 1
ATOM 667 C C . GLU A 1 85 ? 0.019 2.704 1.791 1.00 95.75 85 GLU A C 1
ATOM 669 O O . GLU A 1 85 ? -0.575 2.970 2.837 1.00 95.75 85 GLU A O 1
ATOM 674 N N . TYR A 1 86 ? 1.272 3.101 1.556 1.00 94.75 86 TYR A N 1
ATOM 675 C CA . TYR A 1 86 ? 2.061 3.797 2.566 1.00 94.75 86 TYR A CA 1
ATOM 676 C C . TYR A 1 86 ? 1.378 5.088 3.041 1.00 94.75 86 TYR A C 1
ATOM 678 O O . TYR A 1 86 ? 1.265 5.312 4.244 1.00 94.75 86 TYR A O 1
ATOM 686 N N . GLU A 1 87 ? 0.875 5.918 2.125 1.00 92.25 87 GLU A N 1
ATOM 687 C CA . GLU A 1 87 ? 0.220 7.190 2.456 1.00 92.25 87 GLU A CA 1
ATOM 688 C C . GLU A 1 87 ? -1.030 6.989 3.317 1.00 92.25 87 GLU A C 1
ATOM 690 O O . GLU A 1 87 ? -1.248 7.709 4.296 1.00 92.25 87 GLU A O 1
ATOM 695 N N . GLN A 1 88 ? -1.841 5.983 2.993 1.00 94.81 88 GLN A N 1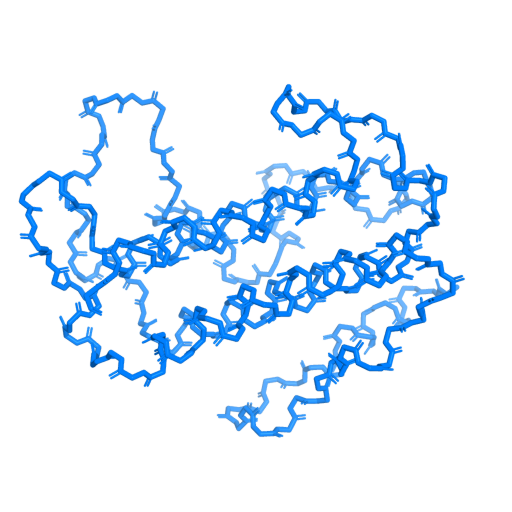
ATOM 696 C CA . GLN A 1 88 ? -3.038 5.667 3.766 1.00 94.81 88 GLN A CA 1
ATOM 697 C C . GLN A 1 88 ? -2.688 5.136 5.151 1.00 94.81 88 GLN A C 1
ATOM 699 O O . GLN A 1 88 ? -3.248 5.593 6.145 1.00 94.81 88 GLN A O 1
ATOM 704 N N . ILE A 1 89 ? -1.727 4.221 5.245 1.00 95.00 89 ILE A N 1
ATOM 705 C CA . ILE A 1 89 ? -1.284 3.653 6.520 1.00 95.00 89 ILE A CA 1
ATOM 706 C C . ILE A 1 89 ? -0.623 4.720 7.399 1.00 95.00 89 ILE A C 1
ATOM 708 O O . ILE A 1 89 ? -0.939 4.816 8.587 1.00 95.00 89 ILE A O 1
ATOM 712 N N . ALA A 1 90 ? 0.204 5.593 6.823 1.00 90.94 90 ALA A N 1
ATOM 713 C CA . ALA A 1 90 ? 0.798 6.728 7.523 1.00 90.94 90 ALA A CA 1
ATOM 714 C C . ALA A 1 90 ? -0.269 7.716 8.030 1.00 90.94 90 ALA A C 1
ATOM 716 O O . ALA A 1 90 ? -0.202 8.164 9.176 1.00 90.94 90 ALA A O 1
ATOM 717 N N . SER A 1 91 ? -1.297 8.005 7.222 1.00 90.31 91 SER A N 1
ATOM 718 C CA . SER A 1 91 ? -2.447 8.839 7.611 1.00 90.31 91 SER A CA 1
ATOM 719 C C . SER A 1 91 ? -3.197 8.262 8.819 1.00 90.31 91 SER A C 1
ATOM 721 O O . SER A 1 91 ? -3.567 8.999 9.739 1.00 90.31 91 SER A O 1
ATOM 723 N N . ILE A 1 92 ? -3.371 6.938 8.873 1.00 92.50 92 ILE A N 1
ATOM 724 C CA . ILE A 1 92 ? -3.997 6.247 10.008 1.00 92.50 92 ILE A CA 1
ATOM 725 C C . ILE A 1 92 ? -3.096 6.264 11.249 1.00 92.50 92 ILE A C 1
ATOM 727 O O . ILE A 1 92 ? -3.571 6.530 12.359 1.00 92.50 92 ILE A O 1
ATOM 731 N N . ALA A 1 93 ? -1.794 6.034 11.072 1.00 89.06 93 ALA A N 1
ATOM 732 C CA . ALA A 1 93 ? -0.823 6.073 12.159 1.00 89.06 93 ALA A CA 1
ATOM 733 C C . ALA A 1 93 ? -0.775 7.459 12.823 1.00 89.06 93 ALA A C 1
ATOM 735 O O . ALA A 1 93 ? -0.829 7.544 14.051 1.00 89.06 93 ALA A O 1
ATOM 736 N N . ALA A 1 94 ? -0.741 8.536 12.032 1.00 84.94 94 ALA A N 1
ATOM 737 C CA . ALA A 1 94 ? -0.670 9.911 12.529 1.00 84.94 94 ALA A CA 1
ATOM 738 C C . ALA A 1 94 ? -1.908 10.328 13.348 1.00 84.94 94 ALA A C 1
ATOM 740 O O . ALA A 1 94 ? -1.804 11.137 14.269 1.00 84.94 94 ALA A O 1
ATOM 741 N N . LYS A 1 95 ? -3.082 9.763 13.038 1.00 80.50 95 LYS A N 1
ATOM 742 C CA . LYS A 1 95 ? -4.360 10.084 13.700 1.00 80.50 95 LYS A CA 1
ATOM 743 C C . LYS A 1 95 ? -4.659 9.227 14.933 1.00 80.50 95 LYS A C 1
ATOM 745 O O . LYS A 1 95 ? -5.678 9.443 15.581 1.00 80.50 95 LYS A O 1
ATOM 750 N N . THR A 1 96 ? -3.811 8.255 15.266 1.00 76.31 96 THR A N 1
ATOM 751 C CA . THR A 1 96 ? -4.035 7.377 16.423 1.00 76.31 96 THR A CA 1
ATOM 752 C C . THR A 1 96 ? -3.562 8.057 17.722 1.00 76.31 96 THR A C 1
ATOM 754 O O . THR A 1 96 ? -2.385 8.428 17.814 1.00 76.31 96 THR A O 1
ATOM 757 N N . PRO A 1 97 ? -4.445 8.260 18.726 1.00 67.62 97 PRO A N 1
ATOM 758 C CA . PRO A 1 97 ? -4.086 8.902 19.993 1.00 67.62 97 PRO A CA 1
ATOM 759 C C . PRO A 1 97 ? -2.927 8.188 20.699 1.00 67.62 97 PRO A C 1
ATOM 761 O O . PRO A 1 97 ? -2.858 6.965 20.723 1.00 67.62 97 PRO A O 1
ATOM 764 N N . GLY A 1 98 ? -1.986 8.952 21.260 1.00 66.25 98 GLY A N 1
ATOM 765 C CA . GLY A 1 98 ? -0.754 8.402 21.848 1.00 66.25 98 GLY A CA 1
ATOM 766 C C . GLY A 1 98 ? 0.396 8.210 20.850 1.00 66.25 98 GLY A C 1
ATOM 767 O O . GLY A 1 98 ? 1.521 7.947 21.269 1.00 66.25 98 GLY A O 1
ATOM 768 N N . ASN A 1 99 ? 0.152 8.421 19.550 1.00 61.47 99 ASN A N 1
ATOM 769 C CA . ASN A 1 99 ? 1.195 8.537 18.522 1.00 61.47 99 ASN A CA 1
ATOM 770 C C . ASN A 1 99 ? 1.557 10.007 18.200 1.00 61.47 99 ASN A C 1
ATOM 772 O O . ASN A 1 99 ? 2.559 10.294 17.541 1.00 61.47 99 ASN A O 1
ATOM 776 N N . SER A 1 100 ? 0.756 10.950 18.711 1.00 45.72 100 SER A N 1
ATOM 777 C CA . SER A 1 100 ? 0.822 12.396 18.452 1.00 45.72 100 SER A CA 1
ATOM 778 C C . SER A 1 100 ? 2.105 13.067 18.961 1.00 45.72 100 SER A C 1
ATOM 780 O O . SER A 1 100 ? 2.449 14.147 18.496 1.00 45.72 100 SER A O 1
ATOM 782 N N . SER A 1 101 ? 2.837 12.442 19.889 1.00 43.19 101 SER A N 1
ATOM 783 C CA . SER A 1 101 ? 4.118 12.957 20.393 1.00 43.19 101 SER A CA 1
ATOM 784 C C . SER A 1 101 ? 5.334 12.519 19.568 1.00 43.19 101 SER A C 1
ATOM 786 O O . SER A 1 101 ? 6.456 12.845 19.945 1.00 43.19 101 SER A O 1
ATOM 788 N N . ARG A 1 102 ? 5.150 11.789 18.454 1.00 45.09 102 ARG A N 1
ATOM 789 C CA . ARG A 1 102 ? 6.282 11.170 17.741 1.00 45.09 102 ARG A CA 1
ATOM 790 C C . ARG A 1 102 ? 6.341 11.303 16.229 1.00 45.09 102 ARG A C 1
ATOM 792 O O . ARG A 1 102 ? 7.362 10.945 15.653 1.00 45.09 102 ARG A O 1
ATOM 799 N N . THR A 1 103 ? 5.300 11.804 15.576 1.00 41.09 103 THR A N 1
ATOM 800 C CA . THR A 1 103 ? 5.283 11.923 14.110 1.00 41.09 103 THR A CA 1
ATOM 801 C C . THR A 1 103 ? 4.501 13.155 13.662 1.00 41.09 103 THR A C 1
ATOM 803 O O . THR A 1 103 ? 3.482 13.061 12.986 1.00 41.09 103 THR A O 1
ATOM 806 N N . SER A 1 104 ? 4.988 14.355 13.993 1.00 38.22 104 SER A N 1
ATOM 807 C CA . SER A 1 104 ? 4.651 15.519 13.170 1.00 38.22 104 SER A CA 1
ATOM 808 C C . SER A 1 104 ? 5.363 15.351 11.827 1.00 38.22 104 SER A C 1
ATOM 810 O O . SER A 1 104 ? 6.498 15.793 11.638 1.00 38.22 104 SER A O 1
ATOM 812 N N . VAL A 1 105 ? 4.733 14.639 10.896 1.00 40.94 105 VAL A N 1
ATOM 813 C CA . VAL A 1 105 ? 5.189 14.606 9.508 1.00 40.94 105 VAL A CA 1
ATOM 814 C C . VAL A 1 105 ? 4.743 15.926 8.891 1.00 40.94 105 VAL A C 1
ATOM 816 O O . VAL A 1 105 ? 3.641 16.054 8.366 1.00 40.94 105 VAL A O 1
ATOM 819 N N . SER A 1 106 ? 5.583 16.950 9.047 1.00 38.06 106 SER A N 1
ATOM 820 C CA . SER A 1 106 ? 5.535 18.124 8.182 1.00 38.06 106 SER A CA 1
ATOM 821 C C . SER A 1 106 ? 5.643 17.636 6.740 1.00 38.06 106 SER A C 1
ATOM 823 O O . SER A 1 106 ? 6.550 16.865 6.421 1.00 38.06 106 SER A O 1
ATOM 825 N N . SER A 1 107 ? 4.748 18.101 5.869 1.00 40.56 107 SER A N 1
ATOM 826 C CA . SER A 1 107 ? 4.710 17.771 4.438 1.00 40.56 107 SER A CA 1
ATOM 827 C C . SER A 1 107 ? 5.992 18.147 3.675 1.00 40.56 107 SER A C 1
ATOM 829 O O . SER A 1 107 ? 6.119 17.837 2.495 1.00 40.56 107 SER A O 1
ATOM 831 N N . THR A 1 108 ? 6.963 18.782 4.338 1.00 38.78 108 THR A N 1
ATOM 832 C CA . THR A 1 108 ? 8.248 19.210 3.776 1.00 38.78 108 THR A CA 1
ATOM 833 C C . THR A 1 108 ? 9.473 18.541 4.412 1.00 38.78 108 THR A C 1
ATOM 835 O O . THR A 1 108 ? 10.589 18.823 3.979 1.00 38.78 108 THR A O 1
ATOM 838 N N . GLN A 1 109 ? 9.315 17.635 5.393 1.00 39.84 109 GLN A N 1
ATOM 839 C CA . GLN A 1 109 ? 10.443 16.963 6.057 1.00 39.84 109 GLN A CA 1
ATOM 840 C C . GLN A 1 109 ? 10.362 15.428 5.992 1.00 39.84 109 GLN A C 1
ATOM 842 O O . GLN A 1 109 ? 9.357 14.798 6.314 1.00 39.84 109 GLN A O 1
ATOM 847 N N . SER A 1 110 ? 11.477 14.850 5.550 1.00 44.34 110 SER A N 1
ATOM 848 C CA . SER A 1 110 ? 11.752 13.495 5.056 1.00 44.34 110 SER A CA 1
ATOM 849 C C . SER A 1 110 ? 11.633 12.343 6.070 1.00 44.34 110 SER A C 1
ATOM 851 O O . SER A 1 110 ? 12.517 11.493 6.127 1.00 44.34 110 SER A O 1
ATOM 853 N N . ASN A 1 111 ? 10.579 12.288 6.883 1.00 56.88 111 ASN A N 1
ATOM 854 C CA . ASN A 1 111 ? 10.449 11.255 7.925 1.00 56.88 111 ASN A CA 1
ATOM 855 C C . ASN A 1 111 ? 9.847 9.924 7.435 1.00 56.88 111 ASN A C 1
ATOM 857 O O . ASN A 1 111 ? 9.678 9.006 8.234 1.00 56.88 111 ASN A O 1
ATOM 861 N N . GLY A 1 112 ? 9.499 9.815 6.150 1.00 64.62 112 GLY A N 1
ATOM 862 C CA . GLY A 1 112 ? 9.116 8.537 5.548 1.00 64.62 112 GLY A CA 1
ATOM 863 C C . GLY A 1 112 ? 10.329 7.685 5.160 1.00 64.62 112 GLY A C 1
ATOM 864 O O . GLY A 1 112 ? 11.458 8.181 5.197 1.00 64.62 112 GLY A O 1
ATOM 865 N N . PRO A 1 113 ? 10.117 6.421 4.756 1.00 79.19 113 PRO A N 1
ATOM 866 C CA . PRO A 1 113 ? 11.163 5.599 4.166 1.00 79.19 113 PRO A CA 1
ATOM 867 C C . PRO A 1 113 ? 11.923 6.358 3.079 1.00 79.19 113 PRO A C 1
ATOM 869 O O . PRO A 1 113 ? 11.342 7.151 2.334 1.00 79.19 113 PRO A O 1
ATOM 872 N N . HIS A 1 114 ? 13.224 6.110 2.965 1.00 81.25 114 HIS A N 1
ATOM 873 C CA . HIS A 1 114 ? 14.101 6.852 2.055 1.00 81.25 114 HIS A CA 1
ATOM 874 C C . HIS A 1 114 ? 13.645 6.793 0.583 1.00 81.25 114 HIS A C 1
ATOM 876 O O . HIS A 1 114 ? 13.870 7.743 -0.168 1.00 81.25 114 HIS A O 1
ATOM 882 N N . TRP A 1 115 ? 12.953 5.722 0.174 1.00 82.31 115 TRP A N 1
ATOM 883 C CA . TRP A 1 115 ? 12.370 5.591 -1.164 1.00 82.31 115 TRP A CA 1
ATOM 884 C C . TRP A 1 115 ? 11.097 6.424 -1.360 1.00 82.31 115 TRP A C 1
ATOM 886 O O . TRP A 1 115 ? 10.790 6.797 -2.492 1.00 82.31 115 TRP A O 1
ATOM 896 N N . HIS A 1 116 ? 10.362 6.761 -0.297 1.00 85.81 116 HIS A N 1
ATOM 897 C CA . HIS A 1 116 ? 9.007 7.308 -0.397 1.00 85.81 116 HIS A CA 1
ATOM 898 C C . HIS A 1 116 ? 8.955 8.622 -1.177 1.00 85.81 116 HIS A C 1
ATOM 900 O O . HIS A 1 116 ? 8.181 8.743 -2.123 1.00 85.81 116 HIS A O 1
ATOM 906 N N . GLY A 1 117 ? 9.832 9.581 -0.868 1.00 83.19 117 GLY A N 1
ATOM 907 C CA . GLY A 1 117 ? 9.858 10.856 -1.590 1.00 83.19 117 GLY A CA 1
ATOM 908 C C . GLY A 1 117 ? 10.215 10.701 -3.074 1.00 83.19 117 GLY A C 1
ATOM 909 O O . GLY A 1 117 ? 9.714 11.446 -3.915 1.00 83.19 117 GLY A O 1
ATOM 910 N N . HIS A 1 118 ? 11.068 9.731 -3.419 1.00 83.81 118 HIS A N 1
ATOM 911 C CA . HIS A 1 118 ? 11.386 9.408 -4.812 1.00 83.81 118 HIS A CA 1
ATOM 912 C C . HIS A 1 118 ? 10.184 8.771 -5.519 1.00 83.81 118 HIS A C 1
ATOM 914 O O . HIS A 1 118 ? 9.787 9.227 -6.590 1.00 83.81 118 HIS A O 1
ATOM 920 N N . PHE A 1 119 ? 9.549 7.790 -4.880 1.00 88.25 119 PHE A N 1
ATOM 921 C CA . PHE A 1 119 ? 8.380 7.101 -5.410 1.00 88.25 119 PHE A CA 1
ATOM 922 C C . PHE A 1 119 ? 7.172 8.030 -5.560 1.00 88.25 119 PHE A C 1
ATOM 924 O O . PHE A 1 119 ? 6.497 7.953 -6.579 1.00 88.25 119 PHE A O 1
ATOM 931 N N . GLN A 1 120 ? 6.925 8.965 -4.638 1.00 85.44 120 GLN A N 1
ATOM 932 C CA . GLN A 1 120 ? 5.864 9.967 -4.794 1.00 85.44 120 GLN A CA 1
ATOM 933 C C . GLN A 1 120 ? 6.058 10.803 -6.060 1.00 85.44 120 GLN A C 1
ATOM 935 O O . GLN A 1 120 ? 5.124 10.982 -6.837 1.00 85.44 120 GLN A O 1
ATOM 940 N N . ARG A 1 121 ? 7.289 11.248 -6.341 1.00 84.06 121 ARG A N 1
ATOM 941 C CA . ARG A 1 121 ? 7.573 11.999 -7.574 1.00 84.06 121 ARG A CA 1
ATOM 942 C C . ARG A 1 121 ? 7.325 11.178 -8.838 1.00 84.06 121 ARG A C 1
ATOM 944 O O . ARG A 1 121 ? 7.015 11.757 -9.877 1.00 84.06 121 ARG A O 1
ATOM 951 N N . ILE A 1 122 ? 7.461 9.853 -8.780 1.00 83.69 122 ILE A N 1
ATOM 952 C CA . ILE A 1 122 ? 7.317 8.964 -9.942 1.00 83.69 122 ILE A CA 1
ATOM 953 C C . ILE A 1 122 ? 5.879 8.450 -10.096 1.00 83.69 122 ILE A C 1
ATOM 955 O O . ILE A 1 122 ? 5.322 8.525 -11.188 1.00 83.69 122 ILE A O 1
ATOM 959 N N . TYR A 1 123 ? 5.247 7.989 -9.028 1.00 87.25 123 TYR A N 1
ATOM 960 C CA . TYR A 1 123 ? 4.038 7.168 -9.097 1.00 87.25 123 TYR A CA 1
ATOM 961 C C . TYR A 1 123 ? 2.778 7.830 -8.541 1.00 87.25 123 TYR A C 1
ATOM 963 O O . TYR A 1 123 ? 1.703 7.226 -8.573 1.00 87.25 123 TYR A O 1
ATOM 971 N N . HIS A 1 124 ? 2.873 9.059 -8.030 1.00 82.56 124 HIS A N 1
ATOM 972 C CA . HIS A 1 124 ? 1.680 9.785 -7.622 1.00 82.56 124 HIS A CA 1
ATOM 973 C C . HIS A 1 124 ? 0.788 10.062 -8.841 1.00 82.56 124 HIS A C 1
ATOM 975 O O . HIS A 1 124 ? 1.269 10.470 -9.905 1.00 82.56 124 HIS A O 1
ATOM 981 N N . LYS A 1 125 ? -0.515 9.796 -8.694 1.00 69.69 125 LYS A N 1
ATOM 982 C CA . LYS A 1 125 ? -1.504 10.077 -9.736 1.00 69.69 125 LYS A CA 1
ATOM 983 C C . LYS A 1 125 ? -1.670 11.598 -9.819 1.00 69.69 125 LYS A C 1
ATOM 985 O O . LYS A 1 125 ? -1.971 12.200 -8.794 1.00 69.69 125 LYS A O 1
ATOM 990 N N . PRO A 1 126 ? -1.487 12.229 -10.985 1.00 65.94 126 PRO A N 1
ATOM 991 C CA . PRO A 1 126 ? -1.699 13.663 -11.089 1.00 65.94 126 PRO A CA 1
ATOM 992 C C . PRO A 1 126 ? -3.180 14.012 -10.931 1.00 65.94 126 PRO A C 1
ATOM 994 O O . PRO A 1 126 ? -4.066 13.199 -11.207 1.00 65.94 126 PRO A O 1
ATOM 997 N N . GLU A 1 127 ? -3.438 15.237 -10.482 1.00 54.47 127 GLU A N 1
ATOM 998 C CA . GLU A 1 127 ? -4.775 15.719 -10.123 1.00 54.47 127 GLU A CA 1
ATOM 999 C C . GLU A 1 127 ? -5.677 15.954 -11.347 1.00 54.47 127 GLU A C 1
ATOM 1001 O O . GLU A 1 127 ? -6.898 16.024 -11.199 1.00 54.47 127 GLU A O 1
ATOM 1006 N N . ARG A 1 128 ? -5.114 16.052 -12.563 1.00 49.31 128 ARG A N 1
ATOM 1007 C CA . ARG A 1 128 ? -5.871 16.322 -13.797 1.00 49.31 128 ARG A CA 1
ATOM 1008 C C . ARG A 1 128 ? -5.704 15.234 -14.846 1.00 49.31 128 ARG A C 1
ATOM 1010 O O . ARG A 1 128 ? -4.622 14.704 -15.070 1.00 49.31 128 ARG A O 1
ATOM 1017 N N . GLU A 1 129 ? -6.788 14.971 -15.569 1.00 47.25 129 GLU A N 1
ATOM 1018 C CA . GLU A 1 129 ? -6.844 13.968 -16.637 1.00 47.25 129 GLU A CA 1
ATOM 1019 C C . GLU A 1 129 ? -5.902 14.299 -17.814 1.00 47.25 129 GLU A C 1
ATOM 1021 O O . GLU A 1 129 ? -5.284 13.414 -18.396 1.00 47.25 129 GLU A O 1
ATOM 1026 N N . SER A 1 130 ? -5.692 15.590 -18.099 1.00 44.56 130 SER A N 1
ATOM 1027 C CA . SER A 1 130 ? -4.718 16.088 -19.086 1.00 44.56 130 SER A CA 1
ATOM 1028 C C . SER A 1 130 ? -3.253 15.930 -18.660 1.00 44.56 130 SER A C 1
ATOM 1030 O O . SER A 1 130 ? -2.353 16.131 -19.469 1.00 44.56 130 SER A O 1
ATOM 1032 N N . GLU A 1 131 ? -3.016 15.621 -17.386 1.00 46.66 131 GLU A N 1
ATOM 1033 C CA . GLU A 1 131 ? -1.702 15.340 -16.806 1.00 46.66 131 GLU A CA 1
ATOM 1034 C C . GLU A 1 131 ? -1.488 13.838 -16.609 1.00 46.66 131 GLU A C 1
ATOM 1036 O O . GLU A 1 131 ? -0.403 13.451 -16.174 1.00 46.66 131 GLU A O 1
ATOM 1041 N N . LEU A 1 132 ? -2.485 12.991 -16.927 1.00 50.62 132 LEU A N 1
ATOM 1042 C CA . LEU A 1 132 ? -2.326 11.539 -16.909 1.00 50.62 132 LEU A CA 1
ATOM 1043 C C . LEU A 1 132 ? -1.050 11.214 -17.678 1.00 50.62 132 LEU A C 1
ATOM 1045 O O . LEU A 1 132 ? -0.980 11.490 -18.881 1.00 50.62 132 LEU A O 1
ATOM 1049 N N . PRO A 1 133 ? -0.026 10.637 -17.028 1.00 50.91 133 PRO A N 1
ATOM 1050 C CA . PRO A 1 133 ? 1.128 10.204 -17.759 1.00 50.91 133 PRO A CA 1
ATOM 1051 C C . PRO A 1 133 ? 0.643 8.988 -18.530 1.00 50.91 133 PRO A C 1
ATOM 1053 O O . PRO A 1 133 ? 0.700 7.866 -18.043 1.00 50.91 133 PRO A O 1
ATOM 1056 N N . ALA A 1 134 ? 0.205 9.193 -19.771 1.00 51.69 134 ALA A N 1
ATOM 1057 C CA . ALA A 1 134 ? 0.137 8.096 -20.716 1.00 51.69 134 ALA A CA 1
ATOM 1058 C C . ALA A 1 134 ? 1.517 7.413 -20.804 1.00 51.69 134 ALA A C 1
ATOM 1060 O O . ALA A 1 134 ? 1.614 6.275 -21.237 1.00 51.69 134 ALA A O 1
ATOM 1061 N N . CYS A 1 135 ? 2.601 8.069 -20.380 1.00 53.00 135 CYS A N 1
ATOM 1062 C CA . CYS A 1 135 ? 3.929 7.498 -20.340 1.00 53.00 135 CYS A CA 1
ATOM 1063 C C . CYS A 1 135 ? 4.815 8.330 -19.409 1.00 53.00 135 CYS A C 1
ATOM 1065 O O . CYS A 1 135 ? 5.153 9.467 -19.736 1.00 53.00 135 CYS A O 1
ATOM 1067 N N . LYS A 1 136 ? 5.226 7.780 -18.264 1.00 61.66 136 LYS A N 1
ATOM 1068 C CA . LYS A 1 136 ? 6.548 8.143 -17.749 1.00 61.66 136 LYS A CA 1
ATOM 1069 C C . LYS A 1 136 ? 7.559 7.332 -18.548 1.00 61.66 136 LYS A C 1
ATOM 1071 O O . LYS A 1 136 ? 7.335 6.139 -18.753 1.00 61.66 136 LYS A O 1
ATOM 1076 N N . SER A 1 137 ? 8.610 7.988 -19.049 1.00 65.69 137 SER A N 1
ATOM 1077 C CA . SER A 1 137 ? 9.670 7.298 -19.793 1.00 65.69 137 SER A CA 1
ATOM 1078 C C . SER A 1 137 ? 10.175 6.119 -18.954 1.00 65.69 137 SER A C 1
ATOM 1080 O O . SER A 1 137 ? 10.328 6.305 -17.741 1.00 65.69 137 SER A O 1
ATOM 1082 N N . PRO A 1 138 ? 10.440 4.937 -19.538 1.00 71.56 138 PRO A N 1
ATOM 1083 C CA . PRO A 1 138 ? 11.008 3.806 -18.805 1.00 71.56 138 PRO A CA 1
ATOM 1084 C C . PRO A 1 138 ? 12.206 4.188 -17.923 1.00 71.56 138 PRO A C 1
ATOM 1086 O O . PRO A 1 138 ? 12.295 3.726 -16.792 1.00 71.56 138 PRO A O 1
ATOM 1089 N N . ASP A 1 139 ? 13.038 5.129 -18.378 1.00 73.44 139 ASP A N 1
ATOM 1090 C CA . ASP A 1 139 ? 14.227 5.623 -17.661 1.00 73.44 139 ASP A CA 1
ATOM 1091 C C . ASP A 1 139 ? 13.909 6.447 -16.399 1.00 73.44 139 ASP A C 1
ATOM 1093 O O . ASP A 1 139 ? 14.796 6.790 -15.623 1.00 73.44 139 ASP A O 1
ATOM 1097 N N . THR A 1 140 ? 12.640 6.804 -16.195 1.00 80.44 140 THR A N 1
ATOM 1098 C CA . THR A 1 140 ? 12.161 7.542 -15.014 1.00 80.44 140 THR A CA 1
ATOM 1099 C C . THR A 1 140 ? 11.459 6.645 -13.999 1.00 80.44 140 THR A C 1
ATOM 1101 O O . THR A 1 140 ? 11.037 7.131 -12.949 1.00 80.44 140 THR A O 1
ATOM 1104 N N . LEU A 1 141 ? 11.302 5.358 -14.316 1.00 85.62 141 LEU A N 1
ATOM 1105 C CA . LEU A 1 141 ? 10.667 4.367 -13.460 1.00 85.62 141 LEU A CA 1
ATOM 1106 C C . LEU A 1 141 ? 11.712 3.644 -12.600 1.00 85.62 141 LEU A C 1
ATOM 1108 O O . LEU A 1 141 ? 12.877 3.524 -12.969 1.00 85.62 141 LEU A O 1
ATOM 1112 N N . ALA A 1 142 ? 11.286 3.164 -11.433 1.00 90.38 142 ALA A N 1
ATOM 1113 C CA . ALA A 1 142 ? 12.160 2.440 -10.514 1.00 90.38 142 ALA A CA 1
ATOM 1114 C C . ALA A 1 142 ? 12.482 1.039 -11.053 1.00 90.38 142 ALA A C 1
ATOM 1116 O O . ALA A 1 142 ? 11.685 0.440 -11.784 1.00 90.38 142 ALA A O 1
ATOM 1117 N N . SER A 1 143 ? 13.632 0.491 -10.656 1.00 91.38 143 SER A N 1
ATOM 1118 C CA . SER A 1 143 ? 13.996 -0.876 -11.024 1.00 91.38 143 SER A CA 1
ATOM 1119 C C . SER A 1 143 ? 13.068 -1.901 -10.356 1.00 91.38 143 SER A C 1
ATOM 1121 O O . SER A 1 143 ? 12.416 -1.624 -9.347 1.00 91.38 143 SER A O 1
ATOM 1123 N N . GLN A 1 144 ? 13.024 -3.128 -10.885 1.00 90.88 144 GLN A N 1
ATOM 1124 C CA . GLN A 1 144 ? 12.268 -4.218 -10.254 1.00 90.88 144 GLN A CA 1
ATOM 1125 C C . GLN A 1 144 ? 12.753 -4.505 -8.824 1.00 90.88 144 GLN A C 1
ATOM 1127 O O . GLN A 1 144 ? 11.939 -4.824 -7.960 1.00 90.88 144 GLN A O 1
ATOM 1132 N N . ALA A 1 145 ? 14.059 -4.382 -8.568 1.00 90.38 145 ALA A N 1
ATOM 1133 C CA . ALA A 1 145 ? 14.630 -4.563 -7.237 1.00 90.38 145 ALA A CA 1
ATOM 1134 C C . ALA A 1 145 ? 14.146 -3.473 -6.268 1.00 90.38 145 ALA A C 1
ATOM 1136 O O . ALA A 1 145 ? 13.700 -3.796 -5.168 1.00 90.38 145 ALA A O 1
ATOM 1137 N N . ASP A 1 146 ? 14.131 -2.209 -6.703 1.00 91.06 146 ASP A N 1
ATOM 1138 C CA . ASP A 1 146 ? 13.644 -1.090 -5.885 1.00 91.06 146 ASP A CA 1
ATOM 1139 C C . ASP A 1 146 ? 12.149 -1.218 -5.576 1.00 91.06 146 ASP A C 1
ATOM 1141 O O . ASP A 1 146 ? 11.723 -0.978 -4.448 1.00 91.06 146 ASP A O 1
ATOM 1145 N N . LEU A 1 147 ? 11.340 -1.631 -6.562 1.00 91.31 147 LEU A N 1
ATOM 1146 C CA . LEU A 1 147 ? 9.911 -1.888 -6.359 1.00 91.31 147 LEU A CA 1
ATOM 1147 C C . LEU A 1 147 ? 9.679 -2.978 -5.309 1.00 91.31 147 LEU A C 1
ATOM 1149 O O . LEU A 1 147 ? 8.822 -2.820 -4.442 1.00 91.31 147 LEU A O 1
ATOM 1153 N N . ARG A 1 148 ? 10.441 -4.076 -5.372 1.00 89.88 148 ARG A N 1
ATOM 1154 C CA . ARG A 1 148 ? 10.343 -5.174 -4.400 1.00 89.88 148 ARG A CA 1
ATOM 1155 C C . ARG A 1 148 ? 10.726 -4.720 -3.000 1.00 89.88 148 ARG A C 1
ATOM 1157 O O . ARG A 1 148 ? 9.971 -4.969 -2.067 1.00 89.88 148 ARG A O 1
ATOM 1164 N N . PHE A 1 149 ? 11.845 -4.012 -2.879 1.00 89.56 149 PHE A N 1
ATOM 1165 C CA . PHE A 1 149 ? 12.307 -3.468 -1.609 1.00 89.56 149 PHE A CA 1
ATOM 1166 C C . PHE A 1 149 ? 11.257 -2.534 -0.983 1.00 89.56 149 PHE A C 1
ATOM 1168 O O . PHE A 1 149 ? 10.849 -2.723 0.163 1.00 89.56 149 PHE A O 1
ATOM 1175 N N . ALA A 1 150 ? 10.751 -1.567 -1.754 1.00 90.94 150 ALA A N 1
ATOM 1176 C CA . ALA A 1 150 ? 9.760 -0.608 -1.271 1.00 90.94 150 ALA A CA 1
ATOM 1177 C C . ALA A 1 150 ? 8.421 -1.277 -0.912 1.00 90.94 150 ALA A C 1
ATOM 1179 O O . ALA A 1 150 ? 7.771 -0.894 0.066 1.00 90.94 150 ALA A O 1
ATOM 1180 N N . PHE A 1 151 ? 8.013 -2.297 -1.672 1.00 91.25 151 PHE A N 1
ATOM 1181 C CA . PHE A 1 151 ? 6.837 -3.106 -1.365 1.00 91.25 151 PHE A CA 1
ATOM 1182 C C . PHE A 1 151 ? 6.979 -3.850 -0.034 1.00 91.25 151 PHE A C 1
ATOM 1184 O O . PHE A 1 151 ? 6.070 -3.785 0.796 1.00 91.25 151 PHE A O 1
ATOM 1191 N N . GLU A 1 152 ? 8.100 -4.539 0.181 1.00 88.44 152 GLU A N 1
ATOM 1192 C CA . GLU A 1 152 ? 8.357 -5.287 1.413 1.00 88.44 152 GLU A CA 1
ATOM 1193 C C . GLU A 1 152 ? 8.371 -4.360 2.631 1.00 88.44 152 GLU A C 1
ATOM 1195 O O . GLU A 1 152 ? 7.679 -4.635 3.614 1.00 88.44 152 GLU A O 1
ATOM 1200 N N . GLU A 1 153 ? 9.077 -3.229 2.547 1.00 88.88 153 GLU A N 1
ATOM 1201 C CA . GLU A 1 153 ? 9.125 -2.245 3.633 1.00 88.88 153 GLU A CA 1
ATOM 1202 C C . GLU A 1 153 ? 7.731 -1.664 3.922 1.00 88.88 153 GLU A C 1
ATOM 1204 O O . GLU A 1 153 ? 7.300 -1.615 5.076 1.00 88.88 153 GLU A O 1
ATOM 1209 N N . THR A 1 154 ? 6.971 -1.308 2.881 1.00 91.50 154 THR A N 1
ATOM 1210 C CA . THR A 1 154 ? 5.589 -0.822 3.032 1.00 91.50 154 THR A CA 1
ATOM 1211 C C . THR A 1 154 ? 4.704 -1.860 3.713 1.00 91.50 154 THR A C 1
ATOM 1213 O O . THR A 1 154 ? 4.003 -1.542 4.672 1.00 91.50 154 THR A O 1
ATOM 1216 N N . ARG A 1 155 ? 4.764 -3.123 3.274 1.00 91.44 155 ARG A N 1
ATOM 1217 C CA . ARG A 1 155 ? 3.960 -4.206 3.849 1.00 91.44 155 ARG A CA 1
ATOM 1218 C C . ARG A 1 155 ? 4.300 -4.432 5.319 1.00 91.44 155 ARG A C 1
ATOM 1220 O O . ARG A 1 155 ? 3.390 -4.633 6.121 1.00 91.44 155 ARG A O 1
ATOM 1227 N N . GLN A 1 156 ? 5.577 -4.380 5.688 1.00 87.38 156 GLN A N 1
ATOM 1228 C CA . GLN A 1 156 ? 5.999 -4.514 7.082 1.00 87.38 156 GLN A CA 1
ATOM 1229 C C . GLN A 1 156 ? 5.470 -3.369 7.951 1.00 87.38 156 GLN A C 1
ATOM 1231 O O . GLN A 1 156 ? 4.965 -3.628 9.043 1.00 87.38 156 GLN A O 1
ATOM 1236 N N . ILE A 1 157 ? 5.500 -2.128 7.456 1.00 89.44 157 ILE A N 1
ATOM 1237 C CA . ILE A 1 157 ? 4.913 -0.968 8.147 1.00 89.44 157 ILE A CA 1
ATOM 1238 C C . ILE A 1 157 ? 3.406 -1.169 8.355 1.00 89.44 157 ILE A C 1
ATOM 1240 O O . ILE A 1 157 ? 2.904 -0.976 9.465 1.00 89.44 157 ILE A O 1
ATOM 1244 N N . THR A 1 158 ? 2.692 -1.611 7.318 1.00 94.06 158 THR A N 1
ATOM 1245 C CA . THR A 1 158 ? 1.255 -1.913 7.378 1.00 94.06 158 THR A CA 1
ATOM 1246 C C . THR A 1 158 ? 0.940 -2.951 8.450 1.00 94.06 158 THR A C 1
ATOM 1248 O O . THR A 1 158 ? 0.058 -2.738 9.282 1.00 94.06 158 THR A O 1
ATOM 1251 N N . LEU A 1 159 ? 1.674 -4.063 8.470 1.00 90.31 159 LEU A N 1
ATOM 1252 C CA . LEU A 1 159 ? 1.456 -5.136 9.439 1.00 90.31 159 LEU A CA 1
ATOM 1253 C C . LEU A 1 159 ? 1.813 -4.706 10.859 1.00 90.31 159 LEU A C 1
ATOM 1255 O O . LEU A 1 159 ? 1.035 -4.948 11.776 1.00 90.31 159 LEU A O 1
ATOM 1259 N N . ALA A 1 160 ? 2.928 -3.999 11.038 1.00 87.94 160 ALA A N 1
ATOM 1260 C CA . ALA A 1 160 ? 3.322 -3.472 12.338 1.00 87.94 160 ALA A CA 1
ATOM 1261 C C . ALA A 1 160 ? 2.271 -2.507 12.910 1.00 87.94 160 ALA A C 1
ATOM 1263 O O . ALA A 1 160 ? 2.012 -2.531 14.114 1.00 87.94 160 ALA A O 1
ATOM 1264 N N . LEU A 1 161 ? 1.642 -1.674 12.069 1.00 91.56 161 LEU A N 1
ATOM 1265 C CA . LEU A 1 161 ? 0.534 -0.827 12.510 1.00 91.56 161 LEU A CA 1
ATOM 1266 C C . LEU A 1 161 ? -0.694 -1.666 12.876 1.00 91.56 161 LEU A C 1
ATOM 1268 O O . LEU A 1 161 ? -1.273 -1.433 13.934 1.00 91.56 161 LEU A O 1
ATOM 1272 N N . LEU A 1 162 ? -1.068 -2.645 12.045 1.00 93.06 162 LEU A N 1
ATOM 1273 C CA . LEU A 1 162 ? -2.205 -3.528 12.316 1.00 93.06 162 LEU A CA 1
ATOM 1274 C C . LEU A 1 162 ? -2.062 -4.231 13.673 1.00 93.06 162 LEU A C 1
ATOM 1276 O O . LEU A 1 162 ? -3.003 -4.197 14.454 1.00 93.06 162 LEU A O 1
ATOM 1280 N N . CYS A 1 163 ? -0.890 -4.791 13.987 1.00 88.94 163 CYS A N 1
ATOM 1281 C CA . CYS A 1 163 ? -0.628 -5.467 15.266 1.00 88.94 163 CYS A CA 1
ATOM 1282 C C . CYS A 1 163 ? -0.779 -4.558 16.492 1.00 88.94 163 CYS A C 1
ATOM 1284 O O . CYS A 1 163 ? -0.942 -5.043 17.608 1.00 88.94 163 CYS A O 1
ATOM 1286 N N . ARG A 1 164 ? -0.628 -3.243 16.315 1.00 87.06 164 ARG A N 1
ATOM 1287 C CA . ARG A 1 164 ? -0.624 -2.281 17.421 1.00 87.06 164 ARG A CA 1
ATOM 1288 C C . ARG A 1 164 ? -1.998 -1.723 17.741 1.00 87.06 164 ARG A C 1
ATOM 1290 O O . ARG A 1 164 ? -2.185 -1.237 18.853 1.00 87.06 164 ARG A O 1
ATOM 1297 N N . LEU A 1 165 ? -2.906 -1.712 16.772 1.00 89.94 165 LEU A N 1
ATOM 1298 C CA . LEU A 1 165 ? -4.238 -1.163 16.970 1.00 89.94 165 LEU A CA 1
ATOM 1299 C C . LEU A 1 165 ? -5.088 -2.147 17.771 1.00 89.94 165 LEU A C 1
ATOM 1301 O O . LEU A 1 165 ? -5.028 -3.353 17.595 1.00 89.94 165 LEU A O 1
ATOM 1305 N N . THR A 1 166 ? -5.924 -1.635 18.655 1.00 91.38 166 THR A N 1
ATOM 1306 C CA . THR A 1 166 ? -6.957 -2.426 19.322 1.00 91.38 166 THR A CA 1
ATOM 1307 C C . THR A 1 166 ? -8.171 -2.603 18.409 1.00 91.38 166 THR A C 1
ATOM 1309 O O . THR A 1 166 ? -8.399 -1.833 17.476 1.00 91.38 166 THR A O 1
ATOM 1312 N N . ALA A 1 167 ? -9.042 -3.573 18.714 1.00 91.69 167 ALA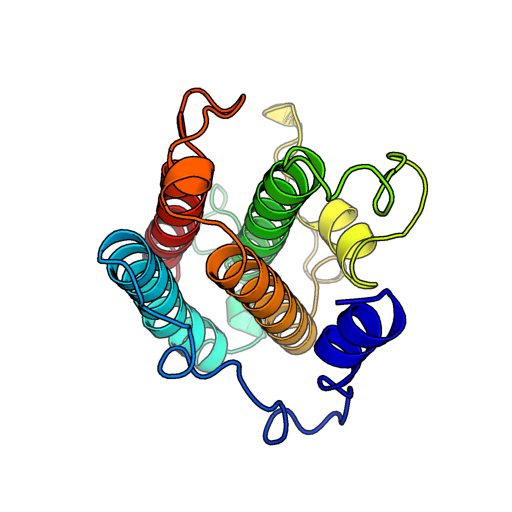 A N 1
ATOM 1313 C CA . ALA A 1 167 ? -10.311 -3.737 17.991 1.00 91.69 167 ALA A CA 1
ATOM 1314 C C . ALA A 1 167 ? -11.200 -2.475 18.044 1.00 91.69 167 ALA A C 1
ATOM 1316 O O . ALA A 1 167 ? -11.912 -2.164 17.085 1.00 91.69 167 ALA A O 1
ATOM 1317 N N . ARG A 1 168 ? -11.132 -1.726 19.155 1.00 92.44 168 ARG A N 1
ATOM 1318 C CA . ARG A 1 168 ? -11.821 -0.440 19.305 1.00 92.44 168 ARG A CA 1
ATOM 1319 C C . ARG A 1 168 ? -11.243 0.602 18.353 1.00 92.44 168 ARG A C 1
ATOM 1321 O O . ARG A 1 168 ? -12.011 1.223 17.628 1.00 92.44 168 ARG A O 1
ATOM 1328 N N . GLU A 1 169 ? -9.921 0.754 18.315 1.00 93.69 169 GLU A N 1
ATOM 1329 C CA . GLU A 1 169 ? -9.263 1.702 17.408 1.00 93.69 169 GLU A CA 1
ATOM 1330 C C . GLU A 1 169 ? -9.503 1.340 15.942 1.00 93.69 169 GLU A C 1
ATOM 1332 O O . GLU A 1 169 ? -9.767 2.220 15.132 1.00 93.69 169 GLU A O 1
ATOM 1337 N N . LEU A 1 170 ? -9.497 0.051 15.592 1.00 94.94 170 LEU A N 1
ATOM 1338 C CA . LEU A 1 170 ? -9.840 -0.421 14.247 1.00 94.94 170 LEU A CA 1
ATOM 1339 C C . LEU A 1 170 ? -11.245 0.017 13.789 1.00 94.94 170 LEU A C 1
ATOM 1341 O O . LEU A 1 170 ? -11.478 0.167 12.588 1.00 94.94 170 LEU A O 1
ATOM 1345 N N . SER A 1 171 ? -12.162 0.251 14.728 1.00 96.25 171 SER A N 1
ATOM 1346 C CA . SER A 1 171 ? -13.530 0.705 14.452 1.00 96.25 171 SER A CA 1
ATOM 1347 C C . SER A 1 171 ? -13.666 2.231 14.382 1.00 96.25 171 SER A C 1
ATOM 1349 O O . SER A 1 171 ? -14.742 2.729 14.059 1.00 96.25 171 SER A O 1
ATOM 1351 N N . GLU A 1 172 ? -12.607 2.987 14.681 1.00 96.00 172 GLU A N 1
ATOM 1352 C CA . GLU A 1 172 ? -12.640 4.450 14.625 1.00 96.00 172 GLU A CA 1
ATOM 1353 C C . GLU A 1 172 ? -12.814 4.956 13.187 1.00 96.00 172 GLU A C 1
ATOM 1355 O O . GLU A 1 172 ? -12.286 4.343 12.248 1.00 96.00 172 GLU A O 1
ATOM 1360 N N . PRO A 1 173 ? -13.526 6.083 13.004 1.00 96.88 173 PRO A N 1
ATOM 1361 C CA . PRO A 1 173 ? -13.794 6.625 11.687 1.00 96.88 173 PRO A CA 1
ATOM 1362 C C . PRO A 1 173 ? -12.529 7.175 11.019 1.00 96.88 173 PRO A C 1
ATOM 1364 O O . PRO A 1 173 ? -11.594 7.628 11.683 1.00 96.88 173 PRO A O 1
ATOM 1367 N N . THR A 1 174 ? -12.521 7.194 9.688 1.00 95.81 174 THR A N 1
ATOM 1368 C CA . THR A 1 174 ? -11.490 7.882 8.896 1.00 95.81 174 THR A CA 1
ATOM 1369 C C . THR A 1 174 ? -12.084 9.051 8.114 1.00 95.81 174 THR A C 1
ATOM 1371 O O . THR A 1 174 ? -13.288 9.286 8.1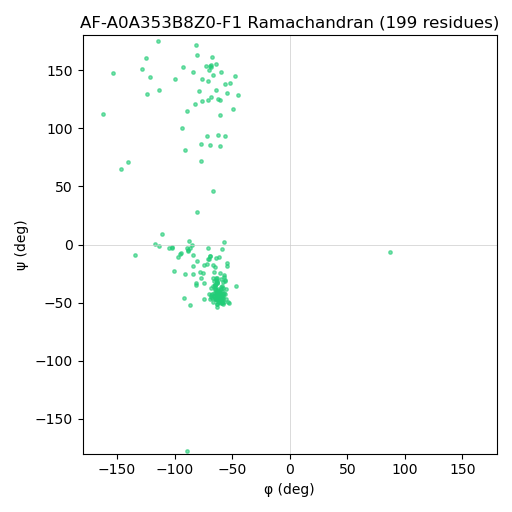13 1.00 95.81 174 THR A O 1
ATOM 1374 N N . THR A 1 175 ? -11.221 9.807 7.435 1.00 93.19 175 THR A N 1
ATOM 1375 C CA . THR A 1 175 ? -11.632 10.874 6.512 1.00 93.19 175 THR A CA 1
ATOM 1376 C C . THR A 1 175 ? -11.904 10.361 5.094 1.00 93.19 175 THR A C 1
ATOM 1378 O O . THR A 1 175 ? -12.259 11.153 4.228 1.00 93.19 175 THR A O 1
ATOM 1381 N N . TYR A 1 176 ? -11.700 9.067 4.827 1.00 93.81 176 TYR A N 1
ATOM 1382 C CA . TYR A 1 176 ? -11.901 8.470 3.511 1.00 93.81 176 TYR A CA 1
ATOM 1383 C C . TYR A 1 176 ? -13.353 7.989 3.375 1.00 93.81 176 TYR A C 1
ATOM 1385 O O . TYR A 1 176 ? -13.736 7.037 4.058 1.00 93.81 176 TYR A O 1
ATOM 1393 N N . PRO A 1 177 ? -14.171 8.571 2.477 1.00 94.44 177 PRO A N 1
ATOM 1394 C CA . PRO A 1 177 ? -15.573 8.168 2.334 1.00 94.44 177 PRO A CA 1
ATOM 1395 C C . PRO A 1 177 ? -15.724 6.715 1.856 1.00 94.44 177 PRO A C 1
ATOM 1397 O O . PRO A 1 177 ? -16.690 6.045 2.204 1.00 94.44 177 PRO A O 1
ATOM 1400 N N . TYR A 1 178 ? -14.749 6.207 1.099 1.00 94.44 178 TYR A N 1
ATOM 1401 C CA . TYR A 1 178 ? -14.708 4.828 0.602 1.00 94.44 178 TYR A CA 1
ATOM 1402 C C . TYR A 1 178 ? -14.124 3.820 1.609 1.00 94.44 178 TYR A C 1
ATOM 1404 O O . TYR A 1 178 ? -14.164 2.618 1.365 1.00 94.44 178 TYR A O 1
ATOM 1412 N N . ALA A 1 179 ? -13.561 4.289 2.724 1.00 97.50 179 ALA A N 1
ATOM 1413 C CA . ALA A 1 179 ? -12.978 3.452 3.769 1.00 97.50 179 ALA A CA 1
ATOM 1414 C C . ALA A 1 179 ? -13.322 4.051 5.144 1.00 97.50 179 ALA A C 1
ATOM 1416 O O . ALA A 1 179 ? -12.457 4.620 5.814 1.00 97.50 179 ALA A O 1
ATOM 1417 N N . PRO A 1 180 ? -14.598 3.963 5.567 1.00 97.12 180 PRO A N 1
ATOM 1418 C CA . PRO A 1 180 ? -15.129 4.780 6.654 1.00 97.12 180 PRO A CA 1
ATOM 1419 C C . PRO A 1 180 ? -14.517 4.479 8.026 1.00 97.12 180 PRO A C 1
ATOM 1421 O O . PRO A 1 180 ? -14.626 5.323 8.906 1.00 97.12 180 PRO A O 1
ATOM 1424 N N . THR A 1 181 ? -13.857 3.332 8.220 1.00 97.94 181 THR A N 1
ATOM 1425 C CA . THR A 1 181 ? -13.161 2.961 9.467 1.00 97.94 181 THR A CA 1
ATOM 1426 C C . THR A 1 181 ? -11.696 2.601 9.221 1.00 97.94 181 THR A C 1
ATOM 1428 O O . THR A 1 181 ? -11.313 2.279 8.093 1.00 97.94 181 THR A O 1
ATOM 1431 N N . LYS A 1 182 ? -10.849 2.626 10.263 1.00 97.31 182 LYS A N 1
ATOM 1432 C CA . LYS A 1 182 ? -9.436 2.217 10.126 1.00 97.31 182 LYS A CA 1
ATOM 1433 C C . LYS A 1 182 ? -9.316 0.785 9.592 1.00 97.31 182 LYS A C 1
ATOM 1435 O O . LYS A 1 182 ? -8.517 0.538 8.694 1.00 97.31 182 LYS A O 1
ATOM 1440 N N . ALA A 1 183 ? -10.153 -0.140 10.069 1.00 97.56 183 ALA A N 1
ATOM 1441 C CA . ALA A 1 183 ? -10.249 -1.499 9.531 1.00 97.56 183 ALA A CA 1
ATOM 1442 C C . ALA A 1 183 ? -10.590 -1.513 8.033 1.00 97.56 183 ALA A C 1
ATOM 1444 O O . ALA A 1 183 ? -9.975 -2.263 7.275 1.00 97.56 183 ALA A O 1
ATOM 1445 N N . ALA A 1 184 ? -11.524 -0.663 7.594 1.00 98.12 184 ALA A N 1
ATOM 1446 C CA . ALA A 1 184 ? -11.876 -0.548 6.183 1.00 98.12 184 ALA A CA 1
ATOM 1447 C C . ALA A 1 184 ? -10.696 -0.053 5.330 1.00 98.12 184 ALA A C 1
ATOM 1449 O O . ALA A 1 184 ? -10.571 -0.487 4.193 1.00 98.12 184 ALA A O 1
ATOM 1450 N N . VAL A 1 185 ? -9.788 0.775 5.865 1.00 98.25 185 VAL A N 1
ATOM 1451 C CA . VAL A 1 185 ? -8.559 1.173 5.150 1.00 98.25 185 VAL A CA 1
ATOM 1452 C C . VAL A 1 185 ? -7.631 -0.021 4.925 1.00 98.25 185 VAL A C 1
ATOM 1454 O O . VAL A 1 185 ? -7.163 -0.211 3.806 1.00 98.25 185 VAL A O 1
ATOM 1457 N N . PHE A 1 186 ? -7.418 -0.879 5.929 1.00 97.81 186 PHE A N 1
ATOM 1458 C CA . PHE A 1 186 ? -6.631 -2.109 5.743 1.00 97.81 186 PHE A CA 1
ATOM 1459 C C . PHE A 1 186 ? -7.258 -3.045 4.700 1.00 97.81 186 PHE A C 1
ATOM 1461 O O . PHE A 1 186 ? -6.548 -3.603 3.864 1.00 97.81 186 PHE A O 1
ATOM 1468 N N . GLN A 1 187 ? -8.587 -3.197 4.715 1.00 97.50 187 GLN A N 1
ATOM 1469 C CA . GLN A 1 187 ? -9.292 -3.981 3.695 1.00 97.50 187 GLN A CA 1
ATOM 1470 C C . GLN A 1 187 ? -9.159 -3.360 2.308 1.00 97.50 187 GLN A C 1
ATOM 1472 O O . GLN A 1 187 ? -8.893 -4.080 1.349 1.00 97.50 187 GLN A O 1
ATOM 1477 N N . MET A 1 188 ? -9.319 -2.038 2.210 1.00 97.75 188 MET A N 1
ATOM 1478 C CA . MET A 1 188 ? -9.191 -1.295 0.962 1.00 97.75 188 MET A CA 1
ATOM 1479 C C . MET A 1 188 ? -7.795 -1.500 0.378 1.00 97.75 188 MET A C 1
ATOM 1481 O O . MET A 1 188 ? -7.687 -1.911 -0.768 1.00 97.75 188 MET A O 1
ATOM 1485 N N . VAL A 1 189 ? -6.733 -1.330 1.173 1.00 97.00 189 VAL A N 1
ATOM 1486 C CA . VAL A 1 189 ? -5.348 -1.583 0.746 1.00 97.00 189 VAL A CA 1
ATOM 1487 C C . VAL A 1 189 ? -5.197 -2.985 0.151 1.00 97.00 189 VAL A C 1
ATOM 1489 O O . VAL A 1 189 ? -4.694 -3.122 -0.962 1.00 97.00 189 VAL A O 1
ATOM 1492 N N . ALA A 1 190 ? -5.668 -4.026 0.845 1.00 96.50 190 ALA A N 1
ATOM 1493 C CA . ALA A 1 190 ? -5.592 -5.393 0.333 1.00 96.50 190 ALA A CA 1
ATOM 1494 C C . ALA A 1 190 ? -6.372 -5.565 -0.985 1.00 96.50 190 ALA A C 1
ATOM 1496 O O . ALA A 1 190 ? -5.849 -6.125 -1.948 1.00 96.50 190 ALA A O 1
ATOM 1497 N N . ALA A 1 191 ? -7.602 -5.050 -1.051 1.00 96.88 191 ALA A N 1
ATOM 1498 C CA . ALA A 1 191 ? -8.447 -5.125 -2.240 1.00 96.88 191 ALA A CA 1
ATOM 1499 C C . ALA A 1 191 ? -7.874 -4.333 -3.427 1.00 96.88 191 ALA A C 1
ATOM 1501 O O . ALA A 1 191 ? -7.990 -4.772 -4.568 1.00 96.88 191 ALA A O 1
ATOM 1502 N N . HIS A 1 192 ? -7.220 -3.200 -3.169 1.00 96.56 192 HIS A N 1
ATOM 1503 C CA . HIS A 1 192 ? -6.608 -2.346 -4.182 1.00 96.56 192 HIS A CA 1
ATOM 1504 C C . HIS A 1 192 ? -5.480 -3.075 -4.916 1.00 96.56 192 HIS A C 1
ATOM 1506 O O . HIS A 1 192 ? -5.430 -3.052 -6.146 1.00 96.56 192 HIS A O 1
ATOM 1512 N N . TRP A 1 193 ? -4.640 -3.804 -4.174 1.00 95.69 193 TRP A N 1
ATOM 1513 C CA . TRP A 1 193 ? -3.638 -4.690 -4.765 1.00 95.69 193 TRP A CA 1
ATOM 1514 C C . TRP A 1 193 ? -4.275 -5.752 -5.657 1.00 95.69 193 TRP A C 1
ATOM 1516 O O . TRP A 1 193 ? -3.865 -5.896 -6.801 1.00 95.69 193 TRP A O 1
ATOM 1526 N N . LEU A 1 194 ? -5.307 -6.450 -5.175 1.00 94.81 194 LEU A N 1
ATOM 1527 C CA . LEU A 1 194 ? -5.979 -7.503 -5.946 1.00 94.81 194 LEU A CA 1
ATOM 1528 C C . LEU A 1 194 ? -6.626 -6.969 -7.229 1.00 94.81 194 LEU A C 1
ATOM 1530 O O . LEU A 1 194 ? -6.525 -7.605 -8.276 1.00 94.81 194 LEU A O 1
ATOM 1534 N N . LEU A 1 195 ? -7.256 -5.793 -7.154 1.00 95.06 195 LEU A N 1
ATOM 1535 C CA . LEU A 1 195 ? -7.865 -5.124 -8.302 1.00 95.06 195 LEU A CA 1
ATOM 1536 C C . LEU A 1 195 ? -6.828 -4.842 -9.393 1.00 95.06 195 LEU A C 1
ATOM 1538 O O . LEU A 1 195 ? -7.078 -5.115 -10.565 1.00 95.06 195 LEU A O 1
ATOM 1542 N N . HIS A 1 196 ? -5.666 -4.313 -9.013 1.00 93.25 196 HIS A N 1
ATOM 1543 C CA . HIS A 1 196 ? -4.596 -4.034 -9.963 1.00 93.25 196 HIS A CA 1
ATOM 1544 C C . HIS A 1 196 ? -3.877 -5.298 -10.432 1.00 93.25 196 HIS A C 1
ATOM 1546 O O . HIS A 1 196 ? -3.510 -5.365 -11.599 1.00 93.25 196 HIS A O 1
ATOM 1552 N N . SER A 1 197 ? -3.740 -6.328 -9.593 1.00 92.12 197 SER A N 1
ATOM 1553 C CA . SER A 1 197 ? -3.153 -7.605 -10.015 1.00 92.12 197 SER A CA 1
ATOM 1554 C C . SER A 1 197 ? -3.923 -8.268 -11.156 1.00 92.12 197 SER A C 1
ATOM 1556 O O . SER A 1 197 ? -3.313 -8.926 -11.988 1.00 92.12 197 SER A O 1
ATOM 1558 N N . ALA A 1 198 ? -5.236 -8.045 -11.260 1.00 90.62 198 ALA A N 1
ATOM 1559 C CA . ALA A 1 198 ? -6.033 -8.516 -12.394 1.00 90.62 198 ALA A CA 1
ATOM 1560 C C . ALA A 1 198 ? -5.745 -7.774 -13.719 1.00 90.62 198 ALA A C 1
ATOM 1562 O O . ALA A 1 198 ? -6.207 -8.204 -14.772 1.00 90.62 198 ALA A O 1
ATOM 1563 N N . GLN A 1 199 ? -5.021 -6.650 -13.680 1.00 89.50 199 GLN A N 1
ATOM 1564 C CA . GLN A 1 199 ? -4.631 -5.861 -14.856 1.00 89.50 199 GLN A CA 1
ATOM 1565 C C . GLN A 1 199 ? -3.232 -6.224 -15.370 1.00 89.50 199 GLN A C 1
ATOM 1567 O O . GLN A 1 199 ? -2.805 -5.697 -16.401 1.00 89.50 199 GLN A O 1
ATOM 1572 N N . TRP A 1 200 ? -2.496 -7.053 -14.630 1.00 89.56 200 TRP A N 1
ATOM 1573 C CA . TRP A 1 200 ? -1.133 -7.440 -14.967 1.00 89.56 200 TRP A CA 1
ATOM 1574 C C . TRP A 1 200 ? -1.133 -8.615 -15.956 1.00 89.56 200 TRP A C 1
ATOM 1576 O O . TRP A 1 200 ? -2.070 -9.415 -15.942 1.00 89.56 200 TRP A O 1
ATOM 1586 N N . PRO A 1 201 ? -0.127 -8.692 -16.840 1.00 80.31 201 PRO A N 1
ATOM 1587 C CA . PRO A 1 201 ? -0.015 -9.755 -17.837 1.00 80.31 201 PRO A CA 1
ATOM 1588 C C . PRO A 1 201 ? 0.368 -11.122 -17.284 1.00 80.31 201 PRO A C 1
ATOM 1590 O O . PRO A 1 201 ? 1.008 -11.180 -16.208 1.00 80.31 201 PRO A O 1
#

Sequence (201 aa):
MDEKSMVQALRLVKPSGDVSDLRRLDLDEVDVSSNAHRLLAGHLRMSLHIAWPYLSSIPAERLLARHHPLCNSTNWQIGHLICSEYEQIASIAAKTPGNSSRTSVSSTQSNGPHWHGHFQRIYHKPERESELPACKSPDTLASQADLRFAFEETRQITLALLCRLTARELSEPTTYPYAPTKAAVFQMVAAHWLLHSAQWP

Mean predicted aligned error: 9.5 Å

Solvent-accessible surface area (backbone atoms only — not comparable to full-atom values): 11965 Å² total; per-residue (Å²): 135,55,72,67,55,53,54,44,65,60,52,61,56,64,88,51,97,55,78,84,68,52,78,62,83,47,80,86,71,48,78,54,89,42,74,65,52,46,53,49,51,49,44,43,47,50,28,46,66,55,46,48,56,51,70,68,70,55,52,68,73,60,30,63,38,59,95,42,87,88,42,73,23,50,47,51,54,52,43,27,50,42,48,54,43,43,54,52,50,49,56,53,52,55,69,37,87,91,39,68,89,78,56,84,70,48,98,87,54,87,82,61,63,87,60,46,70,58,42,46,78,61,30,57,80,60,97,43,81,92,57,52,64,72,64,72,58,70,92,67,54,80,52,67,67,56,49,50,52,51,41,53,53,41,52,50,52,49,49,56,50,58,62,70,52,49,78,69,57,33,63,35,74,51,92,42,88,92,22,52,21,47,48,40,41,56,48,46,47,21,51,52,50,48,61,52,53,74,72,52,135

Nearest PDB structures (foldseek):
  8f5v-assembly1_B  TM=7.030E-01  e=3.084E-03  Mycobacterium tuberculosis
  8fx9-assembly1_A-2  TM=6.993E-01  e=2.674E-03  Mycobacterium tuberculosis
  5com-assembly2_B  TM=6.603E-01  e=6.133E-02  Clostridioides difficile 630
  2nsg-assembly1_A  TM=7.189E-01  e=6.276E-01  Corynebacterium glutamicum
  2yqy-assembly1_A  TM=7.754E-01  e=1.961E+00  Thermus thermophilus HB8

Secondary structure (DSSP, 8-state):
--HHHHHHHHHTS---S-GGG-----TTSS---SHHHHHHHHHHHHHHHHHHHHHHHS-HHHHH--SSTTSPPHHHHHHHHHHHHHHHHHHHHHTSTT-TTT----TTS--S-TTHHHHHHHHPPPSSGGG--S---GGGSPPHHHHHHHHHHHHHHHHHHHHHS-HHHHTSB-S-TTS-BHHHHHHHHHHHHHHHHTT--

Radius of gyration: 17.12 Å; Cα con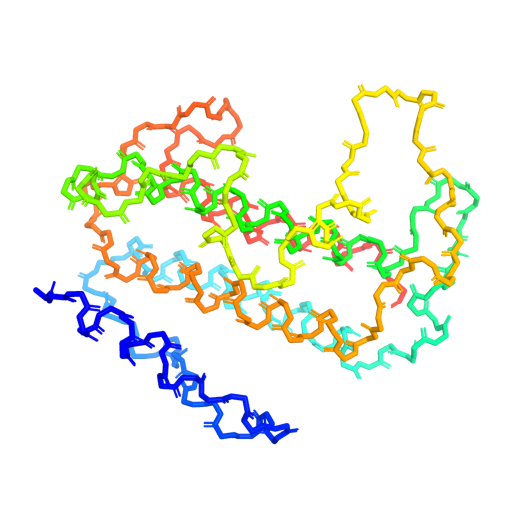tacts (8 Å, |Δi|>4): 164; chains: 1; bounding box: 37×35×50 Å

pLDDT: mean 76.85, std 20.97, range [34.0, 98.25]

Foldseek 3Di:
DDPCVVVVLLCCPPPPVPPVNPPQPPLVVQPPVDPLLVVLSVLLVVLCVLLVVLLVPQDQVQQQDDPDLQDHRVLLLLLLLLLLLLVLLVLLQCPDPPSVVPDPPDVPDDPDDPCNVLSCVRRPQDPDPVPGCSDDDPVSTDTSSSSVVSNSSSSRSNSVSSSPDDPVQQQDADPDPCQGGVSSSSNCSSVSSVVVSVVGD